Protein AF-A0AAN8HUM9-F1 (afdb_monomer_lite)

Foldseek 3Di:
DPPVVVVVVVVVVVVVVVVVVVVVVVVVVVVVVVVVVVVVVVVVVVVVVVVVVVVVVVVVVVVVVVVVVVVVVVVVVVVVVVVVVVVVVVVVVVVVVVVVVVVVVVVVVVVVVVVVVVVVVVVVVVVVVVVVVVVVVVVVVVVVVVVVVVVVVVVVVVVVVVVVVVVVPPDQDWDWDFALDPDDDDDDDDDPDDDQRQRLGTPDTRSVQADNVVRDGHDPDQDWDADADDDPPDRDGDGDTDHDD

Secondary structure (DSSP, 8-state):
--SHHHHHHHHHHHHHHHHHHHHHHHHHHHHHHHHHHHHHHHHHHHHHHHHHHHHHHHHHHHHHHHHHHHHHHHHHHHHHHHHHHHHHHHHHHHHHHHHHHHHHHHHHHHHHHHHHHHHHHHHHHHHHHHHHHHHHHHHHHHHHHHHHHHHHHHHHHHHHHHHHHHHHS-----EEEEESSSSS-------SS-------EEEEEETT-EETTTTEE--SSSS--------TT------------

Radius of gyration: 92.25 Å; chains: 1; bounding box: 171×35×245 Å

pLDDT: mean 81.81, std 14.12, range [30.69, 95.5]

Organism: Champsocephalus gunnari (NCBI:txid52237)

InterPro domains:
  IPR008983 Tumour necrosis factor-like domain superfamily [G3DSA:2.60.120.40] (162-223)
  IPR008983 Tumour necrosis factor-like domain superfamily [SSF49842] (173-221)
  IPR050822 Cerebellin Synaptic Organizer [PTHR22923] (31-221)

Structure (mmCIF, N/CA/C/O backbone):
data_AF-A0AAN8HUM9-F1
#
_entry.id   AF-A0AAN8HUM9-F1
#
loop_
_atom_site.group_PDB
_atom_site.id
_atom_site.type_symbol
_atom_site.label_atom_id
_atom_site.label_alt_id
_atom_site.label_comp_id
_atom_site.label_asym_id
_atom_site.label_entity_id
_atom_site.label_seq_id
_atom_site.pdbx_PDB_ins_code
_atom_site.Cartn_x
_atom_site.Cartn_y
_atom_site.Cartn_z
_atom_site.occupancy
_atom_site.B_iso_or_equiv
_atom_site.auth_seq_id
_atom_site.auth_comp_id
_atom_site.auth_asym_id
_atom_site.auth_atom_id
_atom_site.pdbx_PDB_model_num
ATOM 1 N N . MET A 1 1 ? -86.809 -17.477 146.520 1.00 50.78 1 MET A N 1
ATOM 2 C CA . MET A 1 1 ? -86.997 -17.059 145.109 1.00 50.78 1 MET A CA 1
ATOM 3 C C . MET A 1 1 ? -85.877 -16.160 144.559 1.00 50.78 1 MET A C 1
ATOM 5 O O . MET A 1 1 ? -85.898 -15.860 143.378 1.00 50.78 1 MET A O 1
ATOM 9 N N . SER A 1 2 ? -84.869 -15.762 145.345 1.00 56.19 2 SER A N 1
ATOM 10 C CA . SER A 1 2 ? -83.811 -14.825 144.917 1.00 56.19 2 SER A CA 1
ATOM 11 C C . SER A 1 2 ? -82.581 -15.466 144.246 1.00 56.19 2 SER A C 1
ATOM 13 O O . SER A 1 2 ? -81.885 -14.779 143.508 1.00 56.19 2 SER A O 1
ATOM 15 N N . VAL A 1 3 ? -82.321 -16.763 144.462 1.00 58.69 3 VAL A N 1
ATOM 16 C CA . VAL A 1 3 ? -81.119 -17.463 143.947 1.00 58.69 3 VAL A CA 1
ATOM 17 C C . VAL A 1 3 ? -81.268 -17.884 142.474 1.00 58.69 3 VAL A C 1
ATOM 19 O O . VAL A 1 3 ? -80.369 -17.644 141.677 1.00 58.69 3 VAL A O 1
ATOM 22 N N . SER A 1 4 ? -82.445 -18.379 142.077 1.00 62.44 4 SER A N 1
ATOM 23 C CA . SER A 1 4 ? -82.736 -18.823 140.699 1.00 62.44 4 SER A CA 1
ATOM 24 C C . SER A 1 4 ? -82.638 -17.698 139.651 1.00 62.44 4 SER A C 1
ATOM 26 O O . SER A 1 4 ? -82.211 -17.927 138.522 1.00 62.44 4 SER A O 1
ATOM 28 N N . LEU A 1 5 ? -82.948 -16.452 140.029 1.00 64.19 5 LEU A N 1
ATOM 29 C CA . LEU A 1 5 ? -82.848 -15.296 139.128 1.00 64.19 5 LEU A CA 1
ATOM 30 C C . LEU A 1 5 ? -81.387 -14.890 138.849 1.00 64.19 5 LEU A C 1
ATOM 32 O O . LEU A 1 5 ? -81.085 -14.313 137.803 1.00 64.19 5 LEU A O 1
ATOM 36 N N . ALA A 1 6 ? -80.473 -15.160 139.786 1.00 68.88 6 ALA A N 1
ATOM 37 C CA . ALA A 1 6 ? -79.053 -14.859 139.627 1.00 68.88 6 ALA A CA 1
ATOM 38 C C . ALA A 1 6 ? -78.373 -15.848 138.667 1.00 68.88 6 ALA A C 1
ATOM 40 O O . ALA A 1 6 ? -77.599 -15.417 137.815 1.00 68.88 6 ALA A O 1
ATOM 41 N N . GLU A 1 7 ? -78.717 -17.136 138.743 1.00 71.50 7 GLU A N 1
ATOM 42 C CA . GLU A 1 7 ? -78.236 -18.178 137.822 1.00 71.50 7 GLU A CA 1
ATOM 43 C C . GLU A 1 7 ? -78.706 -17.917 136.386 1.00 71.50 7 GLU A C 1
ATOM 45 O O . GLU A 1 7 ? -77.892 -17.882 135.464 1.00 71.50 7 GLU A O 1
ATOM 50 N N . GLN A 1 8 ? -79.983 -17.567 136.207 1.00 78.69 8 GLN A N 1
ATOM 51 C CA . GLN A 1 8 ? -80.542 -17.238 134.894 1.00 78.69 8 GLN A CA 1
ATOM 52 C C . GLN A 1 8 ? -79.869 -16.006 134.250 1.00 78.69 8 GLN A C 1
ATOM 54 O O . GLN A 1 8 ? -79.708 -15.940 133.030 1.00 78.69 8 GLN A O 1
ATOM 59 N N . ARG A 1 9 ? -79.429 -15.029 135.062 1.00 76.69 9 ARG A N 1
ATOM 60 C CA . ARG A 1 9 ? -78.644 -13.856 134.618 1.00 76.69 9 ARG A CA 1
ATOM 61 C C . ARG A 1 9 ? -77.210 -14.205 134.219 1.00 76.69 9 ARG A C 1
ATOM 63 O O . ARG A 1 9 ? -76.631 -13.514 133.382 1.00 76.69 9 ARG A O 1
ATOM 70 N N . VAL A 1 10 ? -76.612 -15.217 134.843 1.00 80.50 10 VAL A N 1
ATOM 71 C CA . VAL A 1 10 ? -75.275 -15.707 134.477 1.00 80.50 10 VAL A CA 1
ATOM 72 C C . VAL A 1 10 ? -75.350 -16.478 133.163 1.00 80.50 10 VAL A C 1
ATOM 74 O O . VAL A 1 10 ? -74.531 -16.235 132.281 1.00 80.50 10 VAL A O 1
ATOM 77 N N . GLU A 1 11 ? -76.370 -17.317 132.997 1.00 81.44 11 GLU A N 1
ATOM 78 C CA . GLU A 1 11 ? -76.608 -18.092 131.778 1.00 81.44 11 GLU A CA 1
ATOM 79 C C . GLU A 1 11 ? -76.938 -17.193 130.578 1.00 81.44 11 GLU A C 1
ATOM 81 O O . GLU A 1 11 ? -76.337 -17.336 129.518 1.00 81.44 11 GLU A O 1
ATOM 86 N N . THR A 1 12 ? -77.775 -16.164 130.758 1.00 81.25 12 THR A N 1
ATOM 87 C CA . THR A 1 12 ? -78.007 -15.157 129.702 1.00 81.25 12 THR A CA 1
ATOM 88 C C . THR A 1 12 ? -76.744 -14.381 129.344 1.00 81.25 12 THR A C 1
ATOM 90 O O . THR A 1 12 ? -76.515 -14.144 128.166 1.00 81.25 12 THR A O 1
ATOM 93 N N . ARG A 1 13 ? -75.877 -14.024 130.305 1.00 81.38 13 ARG A N 1
ATOM 94 C CA . ARG A 1 13 ? -74.571 -13.414 129.984 1.00 81.38 13 ARG A CA 1
ATOM 95 C C . ARG A 1 13 ? -73.622 -14.383 129.278 1.00 81.38 13 ARG A C 1
ATOM 97 O O . ARG A 1 13 ? -72.826 -13.931 128.463 1.00 81.38 13 ARG A O 1
ATOM 104 N N . HIS A 1 14 ? -73.666 -15.675 129.600 1.00 83.50 14 HIS A N 1
ATOM 105 C CA . HIS A 1 14 ? -72.864 -16.692 128.919 1.00 83.50 14 HIS A CA 1
ATOM 106 C C . HIS A 1 14 ? -73.311 -16.844 127.466 1.00 83.50 14 HIS A C 1
ATOM 108 O O . HIS A 1 14 ? -72.495 -16.676 126.567 1.00 83.50 14 HIS A O 1
ATOM 114 N N . LEU A 1 15 ? -74.616 -17.019 127.248 1.00 84.81 15 LEU A N 1
ATOM 115 C CA . LEU A 1 15 ? -75.229 -17.061 125.922 1.00 84.81 15 LEU A CA 1
ATOM 116 C C . LEU A 1 15 ? -74.973 -15.771 125.134 1.00 84.81 15 LEU A C 1
ATOM 118 O O . LEU A 1 15 ? -74.694 -15.834 123.943 1.00 84.81 15 LEU A O 1
ATOM 122 N N . GLN A 1 16 ? -75.000 -14.603 125.788 1.00 86.75 16 GLN A N 1
ATOM 123 C CA . GLN A 1 16 ? -74.651 -13.321 125.169 1.00 86.75 16 GLN A CA 1
ATOM 124 C C . GLN A 1 16 ? -73.195 -13.314 124.686 1.00 86.75 16 GLN A C 1
ATOM 126 O O . GLN A 1 16 ? -72.940 -12.962 123.538 1.00 86.75 16 GLN A O 1
ATOM 131 N N . ARG A 1 17 ? -72.248 -13.753 125.529 1.00 84.31 17 ARG A N 1
ATOM 132 C CA . ARG A 1 17 ? -70.830 -13.860 125.152 1.00 84.31 17 ARG A CA 1
ATOM 133 C C . ARG A 1 17 ? -70.598 -14.892 124.055 1.00 84.31 17 ARG A C 1
ATOM 135 O O . ARG A 1 17 ? -69.759 -14.661 123.194 1.00 84.31 17 ARG A O 1
ATOM 142 N N . GLU A 1 18 ? -71.312 -16.014 124.070 1.00 84.50 18 GLU A N 1
ATOM 143 C CA . GLU A 1 18 ? -71.233 -17.024 123.010 1.00 84.50 18 GLU A CA 1
ATOM 144 C C . GLU A 1 18 ? -71.776 -16.486 121.684 1.00 84.50 18 GLU A C 1
ATOM 146 O O . GLU A 1 18 ? -71.142 -16.682 120.649 1.00 84.50 18 GLU A O 1
ATOM 151 N N . ASN A 1 19 ? -72.880 -15.733 121.707 1.00 87.31 19 ASN A N 1
ATOM 152 C CA . ASN A 1 19 ? -73.405 -15.045 120.525 1.00 87.31 19 ASN A CA 1
ATOM 153 C C . ASN A 1 19 ? -72.437 -13.970 120.009 1.00 87.31 19 ASN A C 1
ATOM 155 O O . ASN A 1 19 ? -72.217 -13.857 118.806 1.00 87.31 19 ASN A O 1
ATOM 159 N N . GLU A 1 20 ? -71.825 -13.195 120.908 1.00 87.62 20 GLU A N 1
ATOM 160 C CA . GLU A 1 20 ? -70.805 -12.200 120.561 1.00 87.62 20 GLU A CA 1
ATOM 161 C C . GLU A 1 20 ? -69.549 -12.859 119.969 1.00 87.62 20 GLU A C 1
ATOM 163 O O . GLU A 1 20 ? -69.015 -12.378 118.969 1.00 87.62 20 GLU A O 1
ATOM 168 N N . ALA A 1 21 ? -69.109 -13.993 120.522 1.00 86.75 21 ALA A N 1
ATOM 169 C CA . ALA A 1 21 ? -67.982 -14.767 120.007 1.00 86.75 21 ALA A CA 1
ATOM 170 C C . ALA A 1 21 ? -68.283 -15.388 118.631 1.00 86.75 21 ALA A C 1
ATOM 172 O O . ALA A 1 21 ? -67.428 -15.362 117.744 1.00 86.75 21 ALA A O 1
ATOM 173 N N . GLN A 1 22 ? -69.498 -15.903 118.413 1.00 87.06 22 GLN A N 1
ATOM 174 C CA . GLN A 1 22 ? -69.936 -16.393 117.102 1.00 87.06 22 GLN A CA 1
ATOM 175 C C . GLN A 1 22 ? -70.030 -15.259 116.073 1.00 87.06 22 GLN A C 1
ATOM 177 O O . GLN A 1 22 ? -69.565 -15.425 114.946 1.00 87.06 22 GLN A O 1
ATOM 182 N N . ALA A 1 23 ? -70.548 -14.089 116.460 1.00 85.69 23 ALA A N 1
ATOM 183 C CA . ALA A 1 23 ? -70.588 -12.907 115.601 1.00 85.69 23 ALA A CA 1
ATOM 184 C C . ALA A 1 23 ? -69.180 -12.397 115.243 1.00 85.69 23 ALA A C 1
ATOM 186 O O . ALA A 1 23 ? -68.943 -11.993 114.105 1.00 85.69 23 ALA A O 1
ATOM 187 N N . ALA A 1 24 ? -68.228 -12.450 116.180 1.00 87.75 24 ALA A N 1
ATOM 188 C CA . ALA A 1 24 ? -66.829 -12.119 115.914 1.00 87.75 24 ALA A CA 1
ATOM 189 C C . ALA A 1 24 ? -66.187 -13.103 114.922 1.00 87.75 24 ALA A C 1
ATOM 191 O O . ALA A 1 24 ? -65.546 -12.675 113.964 1.00 87.75 24 ALA A O 1
ATOM 192 N N . LYS A 1 25 ? -66.430 -14.408 115.090 1.00 91.19 25 LYS A N 1
ATOM 193 C CA . LYS A 1 25 ? -65.922 -15.454 114.190 1.00 91.19 25 LYS A CA 1
ATOM 194 C C . LYS A 1 25 ? -66.529 -15.367 112.786 1.00 91.19 25 LYS A C 1
ATOM 196 O O . LYS A 1 25 ? -65.845 -15.618 111.799 1.00 91.19 25 LYS A O 1
ATOM 201 N N . LEU A 1 26 ? -67.803 -14.981 112.689 1.00 89.62 26 LEU A N 1
ATOM 202 C CA . LEU A 1 26 ? -68.469 -14.723 111.412 1.00 89.62 26 LEU A CA 1
ATOM 203 C C . LEU A 1 26 ? -67.851 -13.516 110.694 1.00 89.62 26 LEU A C 1
ATOM 205 O O . LEU A 1 26 ? -67.563 -13.610 109.505 1.00 89.62 26 LEU A O 1
ATOM 209 N N . ARG A 1 27 ? -67.575 -12.420 111.418 1.00 87.50 27 ARG A N 1
ATOM 210 C CA . ARG A 1 27 ? -66.873 -11.248 110.864 1.00 87.50 27 ARG A CA 1
ATOM 211 C C . ARG A 1 27 ? -65.464 -11.586 110.386 1.00 87.50 27 ARG A C 1
ATOM 213 O O . ARG A 1 27 ? -65.051 -11.102 109.341 1.00 87.50 27 ARG A O 1
ATOM 220 N N . GLU A 1 28 ? -64.735 -12.418 111.124 1.00 90.19 28 GLU A N 1
ATOM 221 C CA . GLU A 1 28 ? -63.397 -12.876 110.731 1.00 90.19 28 GLU A CA 1
ATOM 222 C C . GLU A 1 28 ? -63.443 -13.727 109.452 1.00 90.19 28 GLU 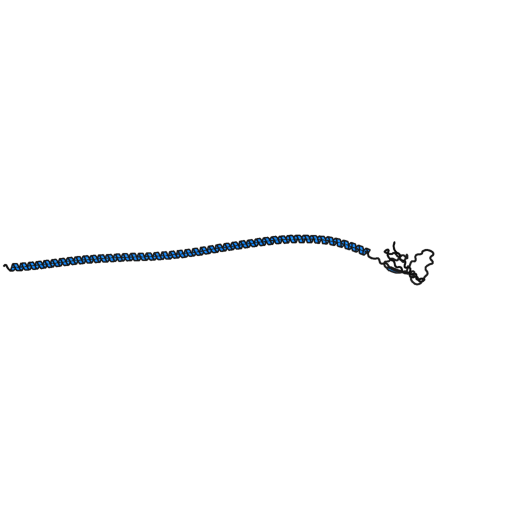A C 1
ATOM 224 O O . GLU A 1 28 ? -62.644 -13.523 108.539 1.00 90.19 28 GLU A O 1
ATOM 229 N N . LEU A 1 29 ? -64.430 -14.622 109.338 1.00 91.44 29 LEU A N 1
ATOM 230 C CA . LEU A 1 29 ? -64.656 -15.420 108.133 1.00 91.44 29 LEU A CA 1
ATOM 231 C C . LEU A 1 29 ? -65.038 -14.547 106.925 1.00 91.44 29 LEU A C 1
ATOM 233 O O . LEU A 1 29 ? -64.563 -14.786 105.816 1.00 91.44 29 LEU A O 1
ATOM 237 N N . GLU A 1 30 ? -65.888 -13.535 107.125 1.00 89.31 30 GLU A N 1
ATOM 238 C CA . GLU A 1 30 ? -66.224 -12.557 106.084 1.00 89.31 30 GLU A CA 1
ATOM 239 C C . GLU A 1 30 ? -64.983 -11.786 105.622 1.00 89.31 30 GLU A C 1
ATOM 241 O O . GLU A 1 30 ? -64.787 -11.615 104.420 1.00 89.31 30 GLU A O 1
ATOM 246 N N . LEU A 1 31 ? -64.102 -11.402 106.547 1.00 91.75 31 LEU A N 1
ATOM 247 C CA . LEU A 1 31 ? -62.858 -10.703 106.233 1.00 91.75 31 LEU A CA 1
ATOM 248 C C . LEU A 1 31 ? -61.904 -11.600 105.426 1.00 91.75 31 LEU A C 1
ATOM 250 O O . LEU A 1 31 ? -61.452 -11.200 104.354 1.00 91.75 31 LEU A O 1
ATOM 254 N N . GLN A 1 32 ? -61.717 -12.858 105.834 1.00 90.69 32 GLN A N 1
ATOM 255 C CA . GLN A 1 32 ? -60.946 -13.847 105.066 1.00 90.69 32 GLN A CA 1
ATOM 256 C C . GLN A 1 32 ? -61.537 -14.113 103.676 1.00 90.69 32 GLN A C 1
ATOM 258 O O . GLN A 1 32 ? -60.802 -14.308 102.708 1.00 90.69 32 GLN A O 1
ATOM 263 N N . LYS A 1 33 ? -62.868 -14.103 103.544 1.00 92.50 33 LYS A N 1
ATOM 264 C CA . LYS A 1 33 ? -63.534 -14.240 102.246 1.00 92.50 33 LYS A CA 1
ATOM 265 C C . LYS A 1 33 ? -63.220 -13.049 101.338 1.00 92.50 33 LYS A C 1
ATOM 267 O O . LYS A 1 33 ? -62.883 -13.258 100.177 1.00 92.50 33 LYS A O 1
ATOM 272 N N . THR A 1 34 ? -63.237 -11.825 101.872 1.00 90.75 34 THR A N 1
ATOM 273 C CA . THR A 1 34 ? -62.839 -10.631 101.106 1.00 90.75 34 THR A CA 1
ATOM 274 C C . THR A 1 34 ? -61.350 -10.623 100.742 1.00 90.75 34 THR A C 1
ATOM 276 O O . THR A 1 34 ? -60.990 -10.237 99.629 1.00 90.75 34 THR A O 1
ATOM 279 N N . GLU A 1 35 ? -60.470 -11.109 101.619 1.00 92.94 35 GLU A N 1
ATOM 280 C CA . GLU A 1 35 ? -59.040 -11.265 101.319 1.00 92.94 35 GLU A CA 1
ATOM 281 C C . GLU A 1 35 ? -58.803 -12.317 100.226 1.00 92.94 35 GLU A C 1
ATOM 283 O O . GLU A 1 35 ? -58.027 -12.102 99.296 1.00 92.94 35 GLU A O 1
ATOM 288 N N . MET A 1 36 ? -59.527 -13.434 100.272 1.00 90.94 36 MET A N 1
ATOM 289 C CA . MET A 1 36 ? -59.475 -14.462 99.234 1.00 90.94 36 MET A CA 1
ATOM 290 C C . MET A 1 36 ? -59.996 -13.941 97.888 1.00 90.94 36 MET A C 1
ATOM 292 O O . MET A 1 36 ? -59.378 -14.207 96.856 1.00 90.94 36 MET A O 1
ATOM 296 N N . ASP A 1 37 ? -61.088 -13.172 97.878 1.00 91.44 37 ASP A N 1
ATOM 297 C CA . ASP A 1 37 ? -61.629 -12.564 96.658 1.00 91.44 37 ASP A CA 1
ATOM 298 C C . ASP A 1 37 ? -60.667 -11.516 96.070 1.00 91.44 37 ASP A C 1
ATOM 300 O O . ASP A 1 37 ? -60.456 -11.485 94.853 1.00 91.44 37 ASP A O 1
ATOM 304 N N . THR A 1 38 ? -60.011 -10.708 96.912 1.00 92.38 38 THR A N 1
ATOM 305 C CA . THR A 1 38 ? -58.997 -9.739 96.455 1.00 92.38 38 THR A CA 1
ATOM 306 C C . THR A 1 38 ? -57.737 -10.425 95.917 1.00 92.38 38 THR A C 1
ATOM 308 O O . THR A 1 38 ? -57.242 -10.028 94.858 1.00 92.38 38 THR A O 1
ATOM 311 N N . LEU A 1 39 ? -57.265 -11.506 96.550 1.00 93.38 39 LEU A N 1
ATOM 312 C CA . LEU A 1 39 ? -56.170 -12.345 96.038 1.00 93.38 39 LEU A CA 1
ATOM 313 C C . LEU A 1 39 ? -56.516 -12.986 94.686 1.00 93.38 39 LEU A C 1
ATOM 315 O O . LEU A 1 39 ? -55.690 -13.009 93.771 1.00 93.38 39 LEU A O 1
ATOM 319 N N . LYS A 1 40 ? -57.751 -13.467 94.523 1.00 93.31 40 LYS A N 1
ATOM 320 C CA . LYS A 1 40 ? -58.225 -14.083 93.276 1.00 93.31 40 LYS A CA 1
ATOM 321 C C . LYS A 1 40 ? -58.291 -13.067 92.133 1.00 93.31 40 LYS A C 1
ATOM 323 O O . LYS A 1 40 ? -57.861 -13.367 91.018 1.00 93.31 40 LYS A O 1
ATOM 328 N N . LEU A 1 41 ? -58.753 -11.850 92.426 1.00 93.19 41 LEU A N 1
ATOM 329 C CA . LEU A 1 41 ? -58.726 -10.713 91.502 1.00 93.19 41 LEU A CA 1
ATOM 330 C C . LEU A 1 41 ? -57.295 -10.319 91.113 1.00 93.19 41 LEU A C 1
ATOM 332 O O . LEU A 1 41 ? -57.026 -10.096 89.933 1.00 93.19 41 LEU A O 1
ATOM 336 N N . GLN A 1 42 ? -56.353 -10.292 92.062 1.00 92.38 42 GLN A N 1
ATOM 337 C CA . GLN A 1 42 ? -54.936 -10.061 91.758 1.00 92.38 42 GLN A CA 1
ATOM 338 C C . GLN A 1 42 ? -54.352 -11.151 90.854 1.00 92.38 42 GLN A C 1
ATOM 340 O O . GLN A 1 42 ? -53.640 -10.834 89.900 1.00 92.38 42 GLN A O 1
ATOM 345 N N . GLN A 1 43 ? -54.679 -12.422 91.096 1.00 92.56 43 GLN A N 1
ATOM 346 C CA . GLN A 1 43 ? -54.195 -13.531 90.274 1.00 92.56 43 GLN A CA 1
ATOM 347 C C . GLN A 1 43 ? -54.760 -13.482 88.844 1.00 92.56 43 GLN A C 1
ATOM 349 O O . GLN A 1 43 ? -54.031 -13.724 87.877 1.00 92.56 43 GLN A O 1
ATOM 354 N N . GLN A 1 44 ? -56.030 -13.098 88.684 1.00 91.50 44 GLN A N 1
ATOM 355 C CA . GLN A 1 44 ? -56.622 -12.823 87.370 1.00 91.50 44 GLN A CA 1
ATOM 356 C C . GLN A 1 44 ? -55.956 -11.625 86.675 1.00 91.50 44 GLN A C 1
ATOM 358 O O . GLN A 1 44 ? -55.624 -11.698 85.493 1.00 91.50 44 GLN A O 1
ATOM 363 N N . ALA A 1 45 ? -55.673 -10.542 87.403 1.00 90.81 45 ALA A N 1
ATOM 364 C CA . ALA A 1 45 ? -54.970 -9.389 86.842 1.00 90.81 45 ALA A CA 1
ATOM 365 C C . ALA A 1 45 ? -53.536 -9.737 86.395 1.00 90.81 45 ALA A C 1
ATOM 367 O O . ALA A 1 45 ? -53.056 -9.248 85.370 1.00 90.81 45 ALA A O 1
ATOM 368 N N . GLN A 1 46 ? -52.845 -10.602 87.141 1.00 92.25 46 GLN A N 1
ATOM 369 C CA . GLN A 1 46 ? -51.481 -11.026 86.832 1.00 92.25 46 GLN A CA 1
ATOM 370 C C . GLN A 1 46 ? -51.427 -12.000 85.646 1.00 92.25 46 GLN A C 1
ATOM 372 O O . GLN A 1 46 ? -50.535 -11.884 84.806 1.00 92.25 46 GLN A O 1
ATOM 377 N N . THR A 1 47 ? -52.403 -12.904 85.527 1.00 89.62 47 THR A N 1
ATOM 378 C CA . THR A 1 47 ? -52.539 -13.794 84.359 1.00 89.62 47 THR A CA 1
ATOM 379 C C . THR A 1 47 ? -52.869 -13.016 83.085 1.00 89.62 47 THR A C 1
ATOM 381 O O . THR A 1 47 ? -52.211 -13.239 82.070 1.00 89.62 47 THR A O 1
ATOM 384 N N . ALA A 1 48 ? -53.766 -12.026 83.149 1.00 91.69 48 ALA A N 1
ATOM 385 C CA . ALA A 1 48 ? -54.054 -11.141 82.017 1.00 91.69 48 ALA A CA 1
ATOM 386 C C . ALA A 1 48 ? -52.820 -10.328 81.571 1.00 91.69 48 ALA A C 1
ATOM 388 O O . ALA A 1 48 ? -52.542 -10.212 80.377 1.00 91.69 48 ALA A O 1
ATOM 389 N N . LYS A 1 49 ? -52.023 -9.809 82.520 1.00 93.69 49 LYS A N 1
ATOM 390 C CA . LYS A 1 49 ? -50.743 -9.144 82.204 1.00 93.69 49 LYS A CA 1
ATOM 391 C C . LYS A 1 49 ? -49.749 -10.079 81.513 1.00 93.69 49 LYS A C 1
ATOM 393 O O . LYS A 1 49 ? -49.064 -9.651 80.585 1.00 93.69 49 LYS A O 1
ATOM 398 N N . LEU A 1 50 ? -49.664 -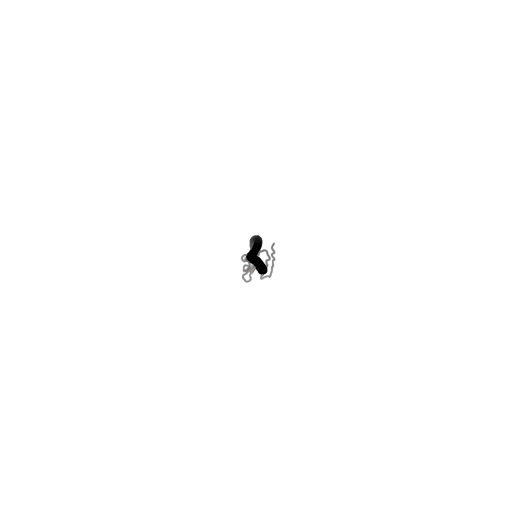11.333 81.958 1.00 93.06 50 LEU A N 1
ATOM 399 C CA . LEU A 1 50 ? -48.770 -12.329 81.369 1.00 93.06 50 LEU A CA 1
ATOM 400 C C . LEU A 1 50 ? -49.188 -12.686 79.932 1.00 93.06 50 LEU A C 1
ATOM 402 O O . LEU A 1 50 ? -48.327 -12.825 79.065 1.00 93.06 50 LEU A O 1
ATOM 406 N N . GLU A 1 51 ? -50.491 -12.817 79.667 1.00 90.44 51 GLU A N 1
ATOM 407 C CA . GLU A 1 51 ? -51.009 -13.036 78.309 1.00 90.44 51 GLU A CA 1
ATOM 408 C C . GLU A 1 51 ? -50.694 -11.864 77.382 1.00 90.44 51 GLU A C 1
ATOM 410 O O . GLU A 1 51 ? -50.166 -12.083 76.291 1.00 90.44 51 GLU A O 1
ATOM 415 N N . LEU A 1 52 ? -50.918 -10.624 77.830 1.00 92.69 52 LEU A N 1
ATOM 416 C CA . LEU A 1 52 ? -50.563 -9.441 77.044 1.00 92.69 52 LEU A CA 1
ATOM 417 C C . LEU A 1 52 ? -49.065 -9.420 76.707 1.00 92.69 52 LEU A C 1
ATOM 419 O O . LEU A 1 52 ? -48.710 -9.261 75.540 1.00 92.69 52 LEU A O 1
ATOM 423 N N . GLN A 1 53 ? -48.185 -9.699 77.677 1.00 91.06 53 GLN A N 1
ATOM 424 C CA . GLN A 1 53 ? -46.743 -9.808 77.423 1.00 91.06 53 GLN A CA 1
ATOM 425 C C . GLN A 1 53 ? -46.382 -10.905 76.414 1.00 91.06 53 GLN A C 1
ATOM 427 O O . GLN A 1 53 ? -45.506 -10.689 75.578 1.00 91.06 53 GLN A O 1
ATOM 432 N N . LYS A 1 54 ? -47.044 -12.070 76.458 1.00 90.81 54 LYS A N 1
ATOM 433 C CA . LYS A 1 54 ? -46.820 -13.135 75.468 1.00 90.81 54 LYS A CA 1
ATOM 434 C C . LYS A 1 54 ? -47.207 -12.682 74.063 1.00 90.81 54 LYS A C 1
ATOM 436 O O . LYS A 1 54 ? -46.429 -12.896 73.138 1.00 90.81 54 LYS A O 1
ATOM 441 N N . THR A 1 55 ? -48.352 -12.014 73.912 1.00 87.94 55 THR A N 1
ATOM 442 C CA . THR A 1 55 ? -48.781 -11.499 72.602 1.00 87.94 55 THR A CA 1
ATOM 443 C C . THR A 1 55 ? -47.862 -10.396 72.069 1.00 87.94 55 THR A C 1
ATOM 445 O O . THR A 1 55 ? -47.593 -10.346 70.870 1.00 87.94 55 THR A O 1
ATOM 448 N N . GLU A 1 56 ? -47.327 -9.539 72.943 1.00 91.38 56 GLU A N 1
ATOM 449 C CA . GLU A 1 56 ? -46.348 -8.503 72.587 1.00 91.38 56 GLU A CA 1
ATOM 450 C C . GLU A 1 56 ? -45.025 -9.127 72.115 1.00 91.38 56 GLU A C 1
ATOM 452 O O . GLU A 1 56 ? -44.489 -8.751 71.071 1.00 91.38 56 GLU A O 1
ATOM 457 N N . LEU A 1 57 ? -44.528 -10.133 72.845 1.00 91.44 57 LEU A N 1
ATOM 458 C CA . LEU A 1 57 ? -43.315 -10.872 72.494 1.00 91.44 57 LEU A CA 1
ATOM 459 C C . LEU A 1 57 ? -43.468 -11.585 71.143 1.00 91.44 57 LEU A C 1
ATOM 461 O O . LEU A 1 57 ? -42.543 -11.597 70.332 1.00 91.44 57 LEU A O 1
ATOM 465 N N . GLU A 1 58 ? -44.638 -12.168 70.887 1.00 88.31 58 GLU A N 1
ATOM 466 C CA . GLU A 1 58 ? -44.938 -12.848 69.629 1.00 88.31 58 GLU A CA 1
ATOM 467 C C . GLU A 1 58 ? -44.977 -11.862 68.453 1.00 88.31 58 GLU A C 1
ATOM 469 O O . GLU A 1 58 ? -44.348 -12.114 67.423 1.00 88.31 58 GLU A O 1
ATOM 474 N N . LYS A 1 59 ? -45.586 -10.679 68.633 1.00 91.62 59 LYS A N 1
ATOM 475 C CA . LYS A 1 59 ? -45.527 -9.590 67.643 1.00 91.62 59 LYS A CA 1
ATOM 476 C C . LYS A 1 59 ? -44.088 -9.157 67.357 1.00 91.62 59 LYS A C 1
ATOM 478 O O . LYS A 1 59 ? -43.693 -9.145 66.191 1.00 91.62 59 LYS A O 1
ATOM 483 N N . GLN A 1 60 ? -43.280 -8.902 68.388 1.00 89.00 60 GLN A N 1
ATOM 484 C CA . GLN A 1 60 ? -41.866 -8.540 68.219 1.00 89.00 60 GLN A CA 1
ATOM 485 C C . GLN A 1 60 ? -41.075 -9.620 67.471 1.00 89.00 60 GLN A C 1
ATOM 487 O O . GLN A 1 60 ? -40.248 -9.304 66.616 1.00 89.00 60 GLN A O 1
ATOM 492 N N . LYS A 1 61 ? -41.352 -10.901 67.741 1.00 89.44 61 LYS A N 1
ATOM 493 C CA . LYS A 1 61 ? -40.699 -12.022 67.059 1.00 89.44 61 LYS A CA 1
ATOM 494 C C . LYS A 1 61 ? -41.040 -12.048 65.566 1.00 89.44 61 LYS A C 1
ATOM 496 O O . LYS A 1 61 ? -40.137 -12.197 64.746 1.00 89.44 61 LYS A O 1
ATOM 501 N N . THR A 1 62 ? -42.308 -11.828 65.210 1.00 86.62 62 THR A N 1
ATOM 502 C CA . THR A 1 62 ? -42.727 -11.750 63.799 1.00 86.62 62 THR A CA 1
ATOM 503 C C . THR A 1 62 ? -42.157 -10.530 63.073 1.00 86.62 62 THR A C 1
ATOM 505 O O . THR A 1 62 ? -41.831 -10.611 61.890 1.00 86.62 62 THR A O 1
ATOM 508 N N . GLU A 1 63 ? -41.997 -9.402 63.764 1.00 90.44 63 GLU A N 1
ATOM 509 C CA . GLU A 1 63 ? -41.426 -8.187 63.182 1.00 90.44 63 GLU A CA 1
ATOM 510 C C . GLU A 1 63 ? -39.915 -8.314 62.958 1.00 90.44 63 GLU A C 1
ATOM 512 O O . GLU A 1 63 ? -39.421 -7.966 61.885 1.00 90.44 63 GLU A O 1
ATOM 517 N N . LEU A 1 64 ? -39.198 -8.923 63.907 1.00 89.19 64 LEU A N 1
ATOM 518 C CA . LEU A 1 64 ? -37.785 -9.271 63.750 1.00 89.19 64 LEU A CA 1
ATOM 519 C C . LEU A 1 64 ? -37.566 -10.213 62.555 1.00 89.19 64 LEU A C 1
ATOM 521 O O . LEU A 1 64 ? -36.601 -10.067 61.805 1.00 89.19 64 LEU A O 1
ATOM 525 N N . GLU A 1 65 ? -38.462 -11.181 62.363 1.00 87.69 65 GLU A N 1
ATOM 526 C CA . GLU A 1 65 ? -38.389 -12.126 61.249 1.00 87.69 65 GLU A CA 1
ATOM 527 C C . GLU A 1 65 ? -38.644 -11.441 59.899 1.00 87.69 65 GLU A C 1
ATOM 529 O O . GLU A 1 65 ? -37.893 -11.663 58.948 1.00 87.69 65 GLU A O 1
ATOM 534 N N . LYS A 1 66 ? -39.605 -10.510 59.827 1.00 90.25 66 LYS A N 1
ATOM 535 C CA . LYS A 1 66 ? -39.798 -9.658 58.641 1.00 90.25 66 LYS A CA 1
ATOM 536 C C . LYS A 1 66 ? -38.568 -8.804 58.335 1.00 90.25 66 LYS A C 1
ATOM 538 O O . LYS A 1 66 ? -38.152 -8.754 57.181 1.00 90.25 66 LYS A O 1
ATOM 543 N N . GLN A 1 67 ? -37.955 -8.182 59.344 1.00 87.25 67 GLN A N 1
ATOM 544 C CA . GLN A 1 67 ? -36.737 -7.383 59.161 1.00 87.25 67 GLN A CA 1
ATOM 545 C C . GLN A 1 67 ? -35.558 -8.225 58.654 1.00 87.25 67 GLN A C 1
ATOM 547 O O . GLN A 1 67 ? -34.803 -7.764 57.799 1.00 87.25 67 GLN A O 1
ATOM 552 N N . LYS A 1 68 ? -35.413 -9.473 59.124 1.00 87.50 68 LYS A N 1
ATOM 553 C CA . LYS A 1 68 ? -34.397 -10.400 58.600 1.00 87.50 68 LYS A CA 1
ATOM 554 C C . LYS A 1 68 ? -34.614 -10.719 57.123 1.00 87.50 68 LYS A C 1
ATOM 556 O O . LYS A 1 68 ? -33.661 -10.649 56.353 1.00 87.50 68 LYS A O 1
ATOM 561 N N . ILE A 1 69 ? -35.850 -11.023 56.728 1.00 89.94 69 ILE A N 1
ATOM 562 C CA . ILE A 1 69 ? -36.190 -11.324 55.328 1.00 89.94 69 ILE A CA 1
ATOM 563 C C . ILE A 1 69 ? -35.952 -10.098 54.433 1.00 89.94 69 ILE A C 1
ATOM 565 O O . ILE A 1 69 ? -35.409 -10.230 53.336 1.00 89.94 69 ILE A O 1
ATOM 569 N N . GLU A 1 70 ? -36.326 -8.903 54.893 1.00 87.25 70 GLU A N 1
ATOM 570 C CA . GLU A 1 70 ? -36.074 -7.644 54.180 1.00 87.25 70 GLU A CA 1
ATOM 571 C C . GLU A 1 70 ? -34.566 -7.401 53.997 1.00 87.25 70 GLU A C 1
ATOM 573 O O . GLU A 1 70 ? -34.109 -7.093 52.896 1.00 87.25 70 GLU A O 1
ATOM 578 N N . GLY A 1 71 ? -33.774 -7.622 55.052 1.00 84.06 71 GLY A N 1
ATOM 579 C CA . GLY A 1 71 ? -32.316 -7.506 55.004 1.00 84.06 71 GLY A CA 1
ATOM 580 C C . GLY A 1 71 ? -31.661 -8.499 54.039 1.00 84.06 71 GLY A C 1
ATOM 581 O O . GLY A 1 71 ? -30.756 -8.126 53.291 1.00 84.06 71 GLY A O 1
ATOM 582 N N . GLU A 1 72 ? -32.131 -9.750 53.996 1.00 87.00 72 GLU A N 1
ATOM 583 C CA . GLU A 1 72 ? -31.656 -10.734 53.014 1.00 87.00 72 GLU A CA 1
ATOM 584 C C . GLU A 1 72 ? -32.006 -10.332 51.578 1.00 87.00 72 GLU A C 1
ATOM 586 O O . GLU A 1 72 ? -31.142 -10.406 50.699 1.00 87.00 72 GLU A O 1
ATOM 591 N N . LYS A 1 73 ? -33.225 -9.832 51.331 1.00 87.06 73 LYS A N 1
ATOM 592 C CA . LYS A 1 73 ? -33.618 -9.320 50.009 1.00 87.06 73 LYS A CA 1
ATOM 593 C C . LYS A 1 73 ? -32.712 -8.178 49.558 1.00 87.06 73 LYS A C 1
ATOM 595 O O . LYS A 1 73 ? -32.143 -8.264 48.469 1.00 87.06 73 LYS A O 1
ATOM 600 N N . GLN A 1 74 ? -32.495 -7.173 50.406 1.00 85.06 74 GLN A N 1
ATOM 601 C CA . GLN A 1 74 ? -31.604 -6.050 50.094 1.00 85.06 74 GLN A CA 1
ATOM 602 C C . GLN A 1 74 ? -30.171 -6.513 49.807 1.00 85.06 74 GLN A C 1
ATOM 604 O O . GLN A 1 74 ? -29.538 -6.026 48.871 1.00 85.06 74 GLN A O 1
ATOM 609 N N . LYS A 1 75 ? -29.663 -7.500 50.558 1.00 85.25 75 LYS A N 1
ATOM 610 C CA . LYS A 1 75 ? -28.336 -8.079 50.317 1.00 85.25 75 LYS A CA 1
ATOM 611 C C . LYS A 1 75 ? -28.247 -8.745 48.941 1.00 85.25 75 LYS A C 1
ATOM 613 O O . LYS A 1 75 ? -27.287 -8.499 48.215 1.00 85.25 75 LYS A O 1
ATOM 618 N N . THR A 1 76 ? -29.251 -9.538 48.559 1.00 81.31 76 THR A N 1
ATOM 619 C CA . THR A 1 76 ? -29.279 -10.178 47.231 1.00 81.31 76 THR A CA 1
ATOM 620 C C . THR A 1 76 ? -29.421 -9.175 46.086 1.00 81.31 76 THR A C 1
ATOM 622 O O . THR A 1 76 ? -28.854 -9.378 45.014 1.00 81.31 76 THR A O 1
ATOM 625 N N . GLU A 1 77 ? -30.143 -8.075 46.294 1.00 86.88 77 GLU A N 1
ATOM 626 C CA . GLU A 1 77 ? -30.294 -7.019 45.292 1.00 86.88 77 GLU A CA 1
ATOM 627 C C . GLU A 1 77 ? -29.004 -6.212 45.110 1.00 86.88 77 GLU A C 1
ATOM 629 O O . GLU A 1 77 ? -28.579 -5.978 43.977 1.00 86.88 77 GLU A O 1
ATOM 634 N N . LEU A 1 78 ? -28.313 -5.891 46.208 1.00 85.81 78 LEU A N 1
ATOM 635 C CA . LEU A 1 78 ? -26.990 -5.268 46.173 1.00 85.81 78 LEU A CA 1
ATOM 636 C C . LEU A 1 78 ? -25.972 -6.144 45.423 1.00 85.81 78 LEU A C 1
ATOM 638 O O . LEU A 1 78 ? -25.145 -5.643 44.661 1.00 85.81 78 LEU A O 1
ATOM 642 N N . GLU A 1 79 ? -26.031 -7.461 45.621 1.00 85.19 79 GLU A N 1
ATOM 643 C CA . GLU A 1 79 ? -25.151 -8.414 44.943 1.00 85.19 79 GLU A CA 1
ATOM 644 C C . GLU A 1 79 ? -25.445 -8.499 43.438 1.00 85.19 79 GLU A C 1
ATOM 646 O O . GLU A 1 79 ? -24.515 -8.461 42.630 1.00 85.19 79 GLU A O 1
ATOM 651 N N . LYS A 1 80 ? -26.723 -8.478 43.033 1.00 88.00 80 LYS A N 1
ATOM 652 C CA . LYS A 1 80 ? -27.107 -8.359 41.615 1.00 88.00 80 LYS A CA 1
ATOM 653 C C . LYS A 1 80 ? -26.596 -7.064 40.984 1.00 88.00 80 LYS A C 1
ATOM 655 O O . LYS A 1 80 ? -26.036 -7.116 39.893 1.00 88.00 80 LYS A O 1
ATOM 660 N N . GLN A 1 81 ? -26.730 -5.925 41.668 1.00 85.69 81 GLN A N 1
ATOM 661 C CA . GLN A 1 81 ? -26.226 -4.640 41.167 1.00 85.69 81 GLN A CA 1
ATOM 662 C C . GLN A 1 81 ? -24.700 -4.634 41.004 1.00 85.69 81 GLN A C 1
ATOM 664 O O . GLN A 1 81 ? -24.194 -4.094 40.022 1.00 85.69 81 GLN A O 1
ATOM 669 N N . LYS A 1 82 ? -23.956 -5.273 41.920 1.00 85.12 82 LYS A N 1
ATOM 670 C CA . LYS A 1 82 ? -22.500 -5.442 41.773 1.00 85.12 82 LYS A CA 1
ATOM 671 C C . LYS A 1 82 ? -22.138 -6.260 40.534 1.00 85.12 82 LYS A C 1
ATOM 673 O O . LYS A 1 82 ? -21.266 -5.840 39.778 1.00 85.12 82 LYS A O 1
ATOM 678 N N . ILE A 1 83 ? -22.821 -7.382 40.305 1.00 87.31 83 ILE A N 1
ATOM 679 C CA . ILE A 1 83 ? -22.584 -8.239 39.133 1.00 87.31 83 ILE A CA 1
ATOM 680 C C . ILE A 1 83 ? -22.919 -7.493 37.831 1.00 87.31 83 ILE A C 1
ATOM 682 O O . ILE A 1 83 ? -22.170 -7.583 36.859 1.00 87.31 83 ILE A O 1
ATOM 686 N N . GLU A 1 84 ? -24.018 -6.736 37.804 1.00 85.88 84 GLU A N 1
ATOM 687 C CA . GLU A 1 84 ? -24.400 -5.897 36.660 1.00 85.88 84 GLU A CA 1
ATOM 688 C C . GLU A 1 84 ? -23.325 -4.836 36.367 1.00 85.88 84 GLU A C 1
ATOM 690 O O . GLU A 1 84 ? -22.895 -4.676 35.224 1.00 85.88 84 GLU A O 1
ATOM 695 N N . GLY A 1 85 ? -22.820 -4.165 37.408 1.00 82.56 85 GLY A N 1
ATOM 696 C CA . GLY A 1 85 ? -21.742 -3.184 37.287 1.00 82.56 85 GLY A CA 1
ATOM 697 C C . GLY A 1 85 ? -20.434 -3.786 36.761 1.00 82.56 85 GLY A C 1
ATOM 698 O O . GLY A 1 85 ? -19.779 -3.187 35.906 1.00 82.56 85 GLY A O 1
ATOM 699 N N . GLU A 1 86 ? -20.060 -4.989 37.208 1.00 85.69 86 GLU A N 1
ATOM 700 C CA . GLU A 1 86 ? -18.890 -5.702 36.674 1.00 85.69 86 GLU A CA 1
ATOM 701 C C . GLU A 1 86 ? -19.067 -6.107 35.203 1.00 85.69 86 GLU A C 1
ATOM 703 O O . GLU A 1 86 ? -18.133 -5.964 34.403 1.00 85.69 86 GLU A O 1
ATOM 708 N N . LYS A 1 87 ? -20.267 -6.549 34.804 1.00 85.31 87 LYS A N 1
ATOM 709 C CA . LYS A 1 87 ? -20.580 -6.829 33.394 1.00 85.31 87 LYS A CA 1
ATOM 710 C C . LYS A 1 87 ? -20.461 -5.578 32.526 1.00 85.31 87 LYS A C 1
ATOM 712 O O . LYS A 1 87 ? -19.790 -5.616 31.500 1.00 85.31 87 LYS A O 1
ATOM 717 N N . GLN A 1 88 ? -21.020 -4.451 32.961 1.00 84.00 88 GLN A N 1
ATOM 718 C CA . GLN A 1 88 ? -20.904 -3.191 32.220 1.00 84.00 88 GLN A CA 1
ATOM 719 C C . GLN A 1 88 ? -19.448 -2.724 32.102 1.00 84.00 88 GLN A C 1
ATOM 721 O O . GLN A 1 88 ? -19.025 -2.267 31.040 1.00 84.00 88 GLN A O 1
ATOM 726 N N . LYS A 1 89 ? -18.647 -2.881 33.163 1.00 83.56 89 LYS A N 1
ATOM 727 C CA . LYS A 1 89 ? -17.221 -2.529 33.140 1.00 83.56 89 LYS A CA 1
ATOM 728 C C . LYS A 1 89 ? -16.439 -3.376 32.133 1.00 83.56 89 LYS A C 1
ATOM 730 O O . LYS A 1 89 ? -15.653 -2.829 31.363 1.00 83.56 89 LYS A O 1
ATOM 735 N N . THR A 1 90 ? -16.670 -4.688 32.116 1.00 78.31 90 THR A N 1
ATOM 736 C CA . THR A 1 90 ? -16.001 -5.599 31.172 1.00 78.31 90 THR A CA 1
ATOM 737 C C . THR A 1 90 ? -16.435 -5.366 29.724 1.00 78.31 90 THR A C 1
ATOM 739 O O . THR A 1 90 ? -15.616 -5.481 28.811 1.00 78.31 90 THR A O 1
ATOM 742 N N . GLU A 1 91 ? -17.689 -4.984 29.487 1.00 85.19 91 GLU A N 1
ATOM 743 C CA . GLU A 1 91 ? -18.176 -4.624 28.153 1.00 85.19 91 GLU A CA 1
ATOM 744 C C . GLU A 1 91 ? -17.588 -3.298 27.649 1.00 85.19 91 GLU A C 1
ATOM 746 O O . GLU A 1 91 ? -17.126 -3.224 26.508 1.00 85.19 91 GLU A O 1
ATOM 751 N N . LEU A 1 92 ? -17.493 -2.285 28.516 1.00 83.38 92 LEU A N 1
ATOM 752 C CA . LEU A 1 92 ? -16.819 -1.021 28.204 1.00 83.38 92 LEU A CA 1
ATOM 753 C C . LEU A 1 92 ? -15.337 -1.240 27.849 1.00 83.38 92 LEU A C 1
ATOM 755 O O . LEU A 1 92 ? -14.804 -0.606 26.938 1.00 83.38 92 LEU A O 1
ATOM 759 N N . GLU A 1 93 ? -14.664 -2.147 28.557 1.00 84.69 93 GLU A N 1
ATOM 760 C CA . GLU A 1 93 ? -13.263 -2.488 28.307 1.00 84.69 93 GLU A CA 1
ATOM 761 C C . GLU A 1 93 ? -13.079 -3.209 26.962 1.00 84.69 93 GLU A C 1
ATOM 763 O O . GLU A 1 93 ? -12.181 -2.856 26.197 1.00 84.69 93 GLU A O 1
ATOM 768 N N . LYS A 1 94 ? -13.993 -4.120 26.594 1.00 86.25 94 LYS A N 1
ATOM 769 C CA . LYS A 1 94 ? -14.016 -4.727 25.251 1.00 86.25 94 LYS A CA 1
ATOM 770 C C . LYS A 1 94 ? -14.201 -3.689 24.144 1.00 86.25 94 LYS A C 1
ATOM 772 O O . LYS A 1 94 ? -13.472 -3.733 23.158 1.00 86.25 94 LYS A O 1
ATOM 777 N N . GLN A 1 95 ? -15.124 -2.739 24.311 1.00 84.81 95 GLN A N 1
ATOM 778 C CA . GLN A 1 95 ? -15.346 -1.677 23.321 1.00 84.81 95 GLN A CA 1
ATOM 779 C C . GLN A 1 95 ? -14.115 -0.777 23.142 1.00 84.81 95 GLN A C 1
ATOM 781 O O . GLN A 1 95 ? -13.792 -0.400 22.016 1.00 84.81 95 GLN A O 1
ATOM 786 N N . LYS A 1 96 ? -13.390 -0.464 24.227 1.00 83.19 96 LYS A N 1
ATOM 787 C CA . LYS A 1 96 ? -12.123 0.282 24.139 1.00 83.19 96 LYS A CA 1
ATOM 788 C C . LYS A 1 96 ? -11.067 -0.472 23.333 1.00 83.19 96 LYS A C 1
ATOM 790 O O . LYS A 1 96 ? -10.450 0.127 22.456 1.00 83.19 96 LYS A O 1
ATOM 795 N N . ILE A 1 97 ? -10.895 -1.769 23.590 1.00 86.75 97 ILE A N 1
ATOM 796 C CA . ILE A 1 97 ? -9.930 -2.607 22.862 1.00 86.75 97 ILE A CA 1
ATOM 797 C C . ILE A 1 97 ? -10.302 -2.701 21.374 1.00 86.75 97 ILE A C 1
ATOM 799 O O . ILE A 1 97 ? -9.430 -2.581 20.516 1.00 86.75 97 ILE A O 1
ATOM 803 N N . GLU A 1 98 ? -11.587 -2.876 21.051 1.00 84.25 98 GLU A N 1
ATOM 804 C CA . GLU A 1 98 ? -12.079 -2.896 19.666 1.00 84.25 98 GLU A CA 1
ATOM 805 C C . GLU A 1 98 ? -11.764 -1.573 18.943 1.00 84.25 98 GLU A C 1
ATOM 807 O O . GLU A 1 98 ? -11.235 -1.577 17.829 1.00 84.25 98 GLU A O 1
ATOM 812 N N . GLY A 1 99 ? -12.015 -0.435 19.601 1.00 81.88 99 GLY A N 1
ATOM 813 C CA . GLY A 1 99 ? -11.716 0.893 19.062 1.00 81.88 99 GLY A CA 1
ATOM 814 C C . GLY A 1 99 ? -10.221 1.129 18.828 1.00 81.88 99 GLY A C 1
ATOM 815 O O . GLY A 1 99 ? -9.833 1.648 17.779 1.00 81.88 99 GLY A O 1
ATOM 816 N N . GLU A 1 100 ? -9.359 0.709 19.759 1.00 85.88 100 GLU A N 1
ATOM 817 C CA . GLU A 1 100 ? -7.904 0.768 19.567 1.00 85.88 100 GLU A CA 1
ATOM 818 C C . GLU A 1 100 ? -7.446 -0.115 18.403 1.00 85.88 100 GLU A C 1
ATOM 820 O O . GLU A 1 100 ? -6.632 0.316 17.581 1.00 85.88 100 GLU A O 1
ATOM 825 N N . LYS A 1 101 ? -8.011 -1.319 18.273 1.00 82.50 101 LYS A N 1
ATOM 826 C CA . LYS A 1 101 ? -7.687 -2.245 17.185 1.00 82.50 101 LYS A CA 1
ATOM 827 C C . LYS A 1 101 ? -8.044 -1.658 15.816 1.00 82.50 101 LYS A C 1
ATOM 829 O O . LYS A 1 101 ? -7.218 -1.706 14.906 1.00 82.50 101 LYS A O 1
ATOM 834 N N . GLN A 1 102 ? -9.215 -1.030 15.688 1.00 82.19 102 GLN A N 1
ATOM 835 C CA . GLN A 1 102 ? -9.621 -0.328 14.462 1.00 82.19 102 GLN A CA 1
ATOM 836 C C . GLN A 1 102 ? -8.700 0.854 14.131 1.00 82.19 102 GLN A C 1
ATOM 838 O O . GLN A 1 102 ? -8.371 1.078 12.966 1.00 82.19 102 GLN A O 1
ATOM 843 N N . LYS A 1 103 ? -8.236 1.594 15.145 1.00 81.19 103 LYS A N 1
ATOM 844 C CA . LYS A 1 103 ? -7.305 2.713 14.948 1.00 81.19 103 LYS A CA 1
ATOM 845 C C . LYS A 1 103 ? -5.947 2.240 14.416 1.00 81.19 103 LYS A C 1
ATOM 847 O O . LYS A 1 103 ? -5.423 2.838 13.477 1.00 81.19 103 LYS A O 1
ATOM 852 N N . ILE A 1 104 ? -5.418 1.142 14.960 1.00 85.69 104 ILE A N 1
ATOM 853 C CA . ILE A 1 104 ? -4.166 0.519 14.494 1.00 85.69 104 ILE A CA 1
ATOM 854 C C . ILE A 1 104 ? -4.310 -0.005 13.058 1.00 85.69 104 ILE A C 1
ATOM 856 O O . ILE A 1 104 ? -3.406 0.177 12.242 1.00 85.69 104 ILE A O 1
ATOM 860 N N . GLU A 1 105 ? -5.438 -0.641 12.730 1.00 81.25 105 GLU A N 1
ATOM 861 C CA . GLU A 1 105 ? -5.740 -1.109 11.369 1.00 81.25 105 GLU A CA 1
ATOM 862 C C . GLU A 1 105 ? -5.733 0.062 10.368 1.00 81.25 105 GLU A C 1
ATOM 864 O O . GLU A 1 105 ? -5.089 -0.012 9.320 1.00 81.25 105 GLU A O 1
ATOM 869 N N . GLY A 1 106 ? -6.371 1.182 10.728 1.00 81.19 106 GLY A N 1
ATOM 870 C CA . GLY A 1 106 ? -6.388 2.398 9.913 1.00 81.19 106 GLY A CA 1
ATOM 871 C C . GLY A 1 106 ? -4.997 3.005 9.695 1.00 81.19 106 GLY A C 1
ATOM 872 O O . GLY A 1 106 ? -4.666 3.410 8.578 1.00 81.19 106 GLY A O 1
ATOM 873 N N . GLU A 1 107 ? -4.144 3.032 10.724 1.00 85.69 107 GLU A N 1
ATOM 874 C CA . GLU A 1 107 ? -2.754 3.495 10.588 1.00 85.69 107 GLU A CA 1
ATOM 875 C C . GLU A 1 107 ? -1.912 2.577 9.687 1.00 85.69 107 GLU A C 1
ATOM 877 O O . GLU A 1 107 ? -1.132 3.066 8.859 1.00 85.69 107 GLU A O 1
ATOM 882 N N . LYS A 1 108 ? -2.098 1.253 9.773 1.00 84.31 108 LYS A N 1
ATOM 883 C CA . LYS A 1 108 ? -1.441 0.298 8.864 1.00 84.31 108 LYS A CA 1
ATOM 884 C C . LYS A 1 108 ? -1.850 0.521 7.410 1.00 84.31 108 LYS A C 1
ATOM 886 O O . LYS A 1 108 ? -0.983 0.632 6.549 1.00 84.31 108 LYS A O 1
ATOM 891 N N . GLN A 1 109 ? -3.144 0.678 7.136 1.00 82.88 109 GLN A N 1
ATOM 892 C CA . GLN A 1 109 ? -3.622 0.953 5.777 1.00 82.88 109 GLN A CA 1
ATOM 893 C C . GLN A 1 109 ? -3.081 2.281 5.231 1.00 82.88 109 GLN A C 1
ATOM 895 O O . GLN A 1 109 ? -2.678 2.359 4.070 1.00 82.88 109 GLN A O 1
ATOM 900 N N . LYS A 1 110 ? -3.011 3.326 6.067 1.00 82.88 110 LYS A N 1
ATOM 901 C CA . LYS A 1 110 ? -2.456 4.627 5.666 1.00 82.88 110 LYS A CA 1
ATOM 902 C C . LYS A 1 110 ? -0.975 4.526 5.295 1.00 82.88 110 LYS A C 1
ATOM 904 O O . LYS A 1 110 ? -0.569 5.057 4.264 1.00 82.88 110 LYS A O 1
ATOM 909 N N . THR A 1 111 ? -0.181 3.830 6.108 1.00 80.31 111 THR A N 1
ATOM 910 C CA . THR A 1 111 ? 1.254 3.638 5.839 1.00 80.31 111 THR A CA 1
ATOM 911 C C . THR A 1 111 ? 1.506 2.764 4.610 1.00 80.31 111 THR A C 1
ATOM 913 O O . THR A 1 111 ? 2.452 3.014 3.864 1.00 80.31 111 THR A O 1
ATOM 916 N N . GLU A 1 112 ? 0.654 1.774 4.348 1.00 86.75 112 GLU A N 1
ATOM 917 C CA . GLU A 1 112 ? 0.739 0.944 3.145 1.00 86.75 112 GLU A CA 1
ATOM 918 C C . GLU A 1 112 ? 0.381 1.719 1.869 1.00 86.75 112 GLU A C 1
ATOM 920 O O . GLU A 1 112 ? 1.114 1.647 0.880 1.00 86.75 112 GLU A O 1
ATOM 925 N N . LEU A 1 113 ? -0.668 2.546 1.910 1.00 85.56 113 LEU A N 1
ATOM 926 C CA . LEU A 1 113 ? -1.029 3.438 0.804 1.00 85.56 113 LEU A CA 1
ATOM 927 C C . LEU A 1 113 ? 0.101 4.427 0.476 1.00 85.56 113 LEU A C 1
ATOM 929 O O . LEU A 1 113 ? 0.372 4.718 -0.690 1.00 85.56 113 LEU A O 1
ATOM 933 N N . GLU A 1 114 ? 0.778 4.945 1.499 1.00 86.94 114 GLU A N 1
ATOM 934 C CA . GLU A 1 114 ? 1.902 5.866 1.330 1.00 86.94 114 GLU A CA 1
ATOM 935 C C . GLU A 1 114 ? 3.126 5.174 0.710 1.00 86.94 114 GLU A C 1
ATOM 937 O O . GLU A 1 114 ? 3.729 5.715 -0.218 1.00 86.94 114 GLU A O 1
ATOM 942 N N . LYS A 1 115 ? 3.428 3.930 1.113 1.00 88.62 115 LYS A N 1
ATOM 943 C CA . LYS A 1 115 ? 4.457 3.109 0.452 1.00 88.62 115 LYS A CA 1
ATOM 944 C C . LYS A 1 115 ? 4.144 2.875 -1.026 1.00 88.62 115 LYS A C 1
ATOM 946 O O . LYS A 1 115 ? 5.030 3.048 -1.858 1.00 88.62 115 LYS A O 1
ATOM 951 N N . GLN A 1 116 ? 2.897 2.539 -1.363 1.00 87.31 116 GLN A N 1
ATOM 952 C CA . GLN A 1 116 ? 2.487 2.332 -2.757 1.00 87.31 116 GLN A CA 1
ATOM 953 C C . GLN A 1 116 ? 2.628 3.604 -3.603 1.00 87.31 116 GLN A C 1
ATOM 955 O O . GLN A 1 116 ? 3.058 3.527 -4.754 1.00 87.31 116 GLN A O 1
ATOM 960 N N . LYS A 1 117 ? 2.325 4.786 -3.045 1.00 86.38 117 LYS A N 1
ATOM 961 C CA . LYS A 1 117 ? 2.545 6.065 -3.743 1.00 86.38 117 LYS A CA 1
ATOM 962 C C . LYS A 1 117 ? 4.021 6.313 -4.045 1.00 86.38 117 LYS A C 1
ATOM 964 O O . LYS A 1 117 ? 4.348 6.663 -5.176 1.00 86.38 117 LYS A O 1
ATOM 969 N N . ILE A 1 118 ? 4.902 6.096 -3.067 1.00 90.06 118 ILE A N 1
ATOM 970 C CA . ILE A 1 118 ? 6.352 6.272 -3.244 1.00 90.06 118 ILE A CA 1
ATOM 971 C C . ILE A 1 118 ? 6.896 5.290 -4.292 1.00 90.06 118 ILE A C 1
ATOM 973 O O . ILE A 1 118 ? 7.705 5.673 -5.137 1.00 90.06 118 ILE A O 1
ATOM 977 N N . GLU A 1 119 ? 6.446 4.034 -4.265 1.00 88.62 119 GLU A N 1
ATOM 978 C CA . GLU A 1 119 ? 6.809 3.019 -5.263 1.00 88.62 119 GLU A CA 1
ATOM 979 C C . GLU A 1 119 ? 6.369 3.446 -6.675 1.00 88.62 119 GLU A C 1
ATOM 981 O O . GLU A 1 119 ? 7.159 3.401 -7.619 1.00 88.62 119 GLU A O 1
ATOM 986 N N . GLY A 1 120 ? 5.134 3.942 -6.810 1.00 85.56 120 GLY A N 1
ATOM 987 C CA . GLY A 1 120 ? 4.600 4.443 -8.076 1.00 85.56 120 GLY A CA 1
ATOM 988 C C . GLY A 1 120 ? 5.374 5.645 -8.627 1.00 85.56 120 GLY A C 1
ATOM 989 O O . GLY A 1 120 ? 5.660 5.701 -9.825 1.00 85.56 120 GLY A O 1
ATOM 990 N N . GLU A 1 121 ? 5.771 6.591 -7.771 1.00 89.00 121 GLU A N 1
ATOM 991 C CA . GLU A 1 121 ? 6.615 7.719 -8.183 1.00 89.00 121 GLU A CA 1
ATOM 992 C C . GLU A 1 121 ? 8.005 7.265 -8.644 1.00 89.00 121 GLU A C 1
ATOM 994 O O . GLU A 1 121 ? 8.478 7.724 -9.688 1.00 89.00 121 GLU A O 1
ATOM 999 N N . LYS A 1 122 ? 8.636 6.316 -7.938 1.00 89.00 122 LYS A N 1
ATOM 1000 C CA . LYS A 1 122 ? 9.926 5.742 -8.357 1.00 89.00 122 LYS A CA 1
ATOM 1001 C C . LYS A 1 122 ? 9.830 5.102 -9.739 1.00 89.00 122 LYS A C 1
ATOM 1003 O O . LYS A 1 122 ? 10.605 5.474 -10.621 1.00 89.00 122 LYS A O 1
ATOM 1008 N N . GLN A 1 123 ? 8.843 4.233 -9.960 1.00 88.38 123 GLN A N 1
ATOM 1009 C CA . GLN A 1 123 ? 8.621 3.587 -11.260 1.00 88.38 123 GLN A CA 1
ATOM 1010 C C . GLN A 1 123 ? 8.396 4.607 -12.382 1.00 88.38 123 GLN A C 1
ATOM 1012 O O . GLN A 1 123 ? 8.937 4.454 -13.478 1.00 88.38 123 GLN A O 1
ATOM 1017 N N . LYS A 1 124 ? 7.653 5.688 -12.112 1.00 88.44 124 LYS A N 1
ATOM 1018 C CA . LYS A 1 124 ? 7.440 6.766 -13.085 1.00 88.44 124 LYS A CA 1
ATOM 1019 C C . LYS A 1 124 ? 8.752 7.457 -13.467 1.00 88.44 124 LYS A C 1
ATOM 1021 O O . LYS A 1 124 ? 9.004 7.649 -14.655 1.00 88.44 124 LYS A O 1
ATOM 1026 N N . THR A 1 125 ? 9.593 7.799 -12.489 1.00 87.50 125 THR A N 1
ATOM 1027 C CA . THR A 1 125 ? 10.894 8.433 -12.771 1.00 87.50 125 THR A CA 1
ATOM 1028 C C . THR A 1 125 ? 11.863 7.506 -13.506 1.00 87.50 125 THR A C 1
ATOM 1030 O O . THR A 1 125 ? 12.631 7.959 -14.353 1.00 87.50 125 THR A O 1
ATOM 1033 N N . GLU A 1 126 ? 11.818 6.204 -13.230 1.00 90.88 126 GLU A N 1
ATOM 1034 C CA . GLU A 1 126 ? 12.651 5.214 -13.912 1.00 90.88 126 GLU A CA 1
ATOM 1035 C C . GLU A 1 126 ? 12.218 5.000 -15.367 1.00 90.88 126 GLU A C 1
ATOM 1037 O O . GLU A 1 126 ? 13.060 4.992 -16.267 1.00 90.88 126 GLU A O 1
ATOM 1042 N N . LEU A 1 127 ? 10.908 4.950 -15.624 1.00 90.75 127 LEU A N 1
ATOM 1043 C CA . LEU A 1 127 ? 10.364 4.897 -16.981 1.00 90.75 127 LEU A CA 1
ATOM 1044 C C . LEU A 1 127 ? 10.767 6.128 -17.810 1.00 90.75 127 LEU A C 1
ATOM 1046 O O . LEU A 1 127 ? 11.066 6.015 -18.999 1.00 90.75 127 LEU A O 1
ATOM 1050 N N . GLU A 1 128 ? 10.785 7.310 -17.194 1.00 90.38 128 GLU A N 1
ATOM 1051 C CA . GLU A 1 128 ? 11.208 8.544 -17.856 1.00 90.38 128 GLU A CA 1
ATOM 1052 C C . GLU A 1 128 ? 12.704 8.516 -18.208 1.00 90.38 128 GLU A C 1
ATOM 1054 O O . GLU A 1 128 ? 13.069 8.828 -19.344 1.00 90.38 128 GLU A O 1
ATOM 1059 N N . LYS A 1 129 ? 13.566 8.034 -17.300 1.00 91.62 129 LYS A N 1
ATOM 1060 C CA . LYS A 1 129 ? 14.994 7.819 -17.592 1.00 91.62 129 LYS A CA 1
ATOM 1061 C C . LYS A 1 129 ? 15.196 6.853 -18.760 1.00 91.62 129 LYS A C 1
ATOM 1063 O O . LYS A 1 129 ? 15.912 7.202 -19.699 1.00 91.62 129 LYS A O 1
ATOM 1068 N N . GLN A 1 130 ? 14.518 5.704 -18.754 1.00 90.06 130 GLN A N 1
ATOM 1069 C CA . GLN A 1 130 ? 14.611 4.723 -19.842 1.00 90.06 130 GLN A CA 1
ATOM 1070 C C . GLN A 1 130 ? 14.168 5.301 -21.190 1.00 90.06 130 GLN A C 1
ATOM 1072 O O . GLN A 1 130 ? 14.809 5.038 -22.206 1.00 90.06 130 GLN A O 1
ATOM 1077 N N . LYS A 1 131 ? 13.120 6.139 -21.218 1.00 89.25 131 LYS A N 1
ATOM 1078 C CA . LYS A 1 131 ? 12.725 6.851 -22.445 1.00 89.25 131 LYS A CA 1
ATOM 1079 C C . LYS A 1 131 ? 13.836 7.766 -22.953 1.00 89.25 131 LYS A C 1
ATOM 1081 O O . LYS A 1 131 ? 14.193 7.680 -24.124 1.00 89.25 131 LYS A O 1
ATOM 1086 N N . THR A 1 132 ? 14.423 8.587 -22.080 1.00 90.50 132 THR A N 1
ATOM 1087 C CA . THR A 1 132 ? 15.509 9.496 -22.491 1.00 90.50 132 THR A CA 1
ATOM 1088 C C . THR A 1 132 ? 16.750 8.753 -22.984 1.00 90.50 132 THR A C 1
ATOM 1090 O O . THR A 1 132 ? 17.420 9.212 -23.907 1.00 90.50 132 THR A O 1
ATOM 1093 N N . GLU A 1 133 ? 17.067 7.599 -22.396 1.00 93.00 133 GLU A N 1
ATOM 1094 C CA . GLU A 1 133 ? 18.187 6.761 -22.822 1.00 93.00 133 GLU A CA 1
ATOM 1095 C C . GLU A 1 133 ? 17.901 6.068 -24.160 1.00 93.00 133 GLU A C 1
ATOM 1097 O O . GLU A 1 133 ? 18.754 6.070 -25.050 1.00 93.00 133 GLU A O 1
ATOM 1102 N N . GLY A 1 134 ? 16.670 5.584 -24.356 1.00 91.81 134 GLY A N 1
ATOM 1103 C CA . GLY A 1 134 ? 16.200 5.062 -25.638 1.00 91.81 134 GLY A CA 1
ATOM 1104 C C . GLY A 1 134 ? 16.286 6.096 -26.766 1.00 91.81 134 GLY A C 1
ATOM 1105 O O . GLY A 1 134 ? 16.765 5.779 -27.857 1.00 91.81 134 GLY A O 1
ATOM 1106 N N . ASP A 1 135 ? 15.905 7.347 -26.500 1.00 94.19 135 ASP A N 1
ATOM 1107 C CA . ASP A 1 135 ? 16.009 8.436 -27.477 1.00 94.19 135 ASP A CA 1
ATOM 1108 C C . ASP A 1 135 ? 17.471 8.765 -27.828 1.00 94.19 135 ASP A C 1
ATOM 1110 O O . ASP A 1 135 ? 17.794 8.963 -29.005 1.00 94.19 135 ASP A O 1
ATOM 1114 N N . LYS A 1 136 ? 18.383 8.754 -26.843 1.00 94.62 136 LYS A N 1
ATOM 1115 C CA . LYS A 1 136 ? 19.827 8.942 -27.080 1.00 94.62 136 LYS A CA 1
ATOM 1116 C C . LYS A 1 136 ? 20.418 7.826 -27.939 1.00 94.62 136 LYS A C 1
ATOM 1118 O O . LYS A 1 136 ? 21.131 8.117 -28.899 1.00 94.62 136 LYS A O 1
ATOM 1123 N N . LEU A 1 137 ? 20.104 6.566 -27.634 1.00 94.94 137 LEU A N 1
ATOM 1124 C CA . LEU A 1 137 ? 20.560 5.413 -28.419 1.00 94.94 137 LEU A CA 1
ATOM 1125 C C . LEU A 1 137 ? 20.038 5.478 -29.859 1.00 94.94 137 LEU A C 1
ATOM 1127 O O . LEU A 1 137 ? 20.778 5.219 -30.808 1.00 94.94 137 LEU A O 1
ATOM 1131 N N . LYS A 1 138 ? 18.779 5.890 -30.044 1.00 93.81 138 LYS A N 1
ATOM 1132 C CA . LYS A 1 138 ? 18.185 6.070 -31.373 1.00 93.81 138 LYS A CA 1
ATOM 1133 C C . LYS A 1 138 ? 18.891 7.165 -32.178 1.00 93.81 138 LYS A C 1
ATOM 1135 O O . LYS A 1 138 ? 19.142 6.964 -33.365 1.00 93.81 138 LYS A O 1
ATOM 1140 N N . GLN A 1 139 ? 19.244 8.291 -31.552 1.00 95.00 139 GLN A N 1
ATOM 114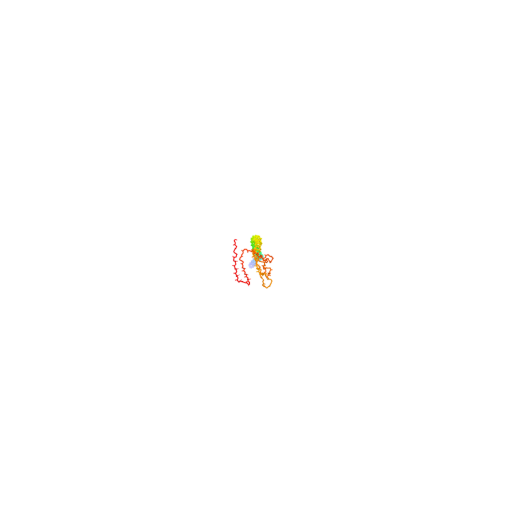1 C CA . GLN A 1 139 ? 20.040 9.340 -32.201 1.00 95.00 139 GLN A CA 1
ATOM 1142 C C . GLN A 1 139 ? 21.443 8.848 -32.571 1.00 95.00 139 GLN A C 1
ATOM 1144 O O . GLN A 1 139 ? 21.883 9.067 -33.698 1.00 95.00 139 GLN A O 1
ATOM 1149 N N . GLN A 1 140 ? 22.128 8.136 -31.670 1.00 94.75 140 GLN A N 1
ATOM 1150 C CA . GLN A 1 140 ? 23.448 7.564 -31.956 1.00 94.75 140 GLN A CA 1
ATOM 1151 C C . GLN A 1 140 ? 23.408 6.598 -33.142 1.00 94.75 140 GLN A C 1
ATOM 1153 O O . GLN A 1 140 ? 24.264 6.674 -34.022 1.00 94.75 140 GLN A O 1
ATOM 1158 N N . LEU A 1 141 ? 22.383 5.746 -33.221 1.00 95.12 141 LEU A N 1
ATOM 1159 C CA . LEU A 1 141 ? 22.219 4.813 -34.334 1.00 95.12 141 LEU A CA 1
ATOM 1160 C C . LEU A 1 141 ? 22.000 5.539 -35.672 1.00 95.12 141 LEU A C 1
ATOM 1162 O O . LEU A 1 141 ? 22.535 5.118 -36.696 1.00 95.12 141 LEU A O 1
ATOM 1166 N N . GLN A 1 142 ? 21.248 6.645 -35.675 1.00 94.75 142 GLN A N 1
ATOM 1167 C CA . GLN A 1 142 ? 21.065 7.474 -36.871 1.00 94.75 142 GLN A CA 1
ATOM 1168 C C . GLN A 1 142 ? 22.374 8.133 -37.324 1.00 94.75 142 GLN A C 1
ATOM 1170 O O . GLN A 1 142 ? 22.667 8.135 -38.521 1.00 94.75 142 GLN A O 1
ATOM 1175 N N . VAL A 1 143 ? 23.176 8.646 -36.386 1.00 95.31 143 VAL A N 1
ATOM 1176 C CA . VAL A 1 143 ? 24.496 9.225 -36.685 1.00 95.31 143 VAL A CA 1
ATOM 1177 C C . VAL A 1 143 ? 25.434 8.158 -37.248 1.00 95.31 143 VAL A C 1
ATOM 1179 O O . VAL A 1 143 ? 26.007 8.355 -38.317 1.00 95.31 143 VAL A O 1
ATOM 1182 N N . GLN A 1 144 ? 25.519 6.993 -36.603 1.00 94.94 144 GLN A N 1
ATOM 1183 C CA . GLN A 1 144 ? 26.366 5.891 -37.061 1.00 94.94 144 GLN A CA 1
ATOM 1184 C C . GLN A 1 144 ? 25.945 5.379 -38.450 1.00 94.94 144 GLN A C 1
ATOM 1186 O O . GLN A 1 144 ? 26.793 5.068 -39.288 1.00 94.94 144 GLN A O 1
ATOM 1191 N N . ALA A 1 145 ? 24.639 5.326 -38.733 1.00 94.81 145 ALA A N 1
ATOM 1192 C CA . ALA A 1 145 ? 24.136 4.977 -40.059 1.00 94.81 145 ALA A CA 1
ATOM 1193 C C . ALA A 1 145 ? 24.546 6.014 -41.121 1.00 94.81 145 ALA A C 1
ATOM 1195 O O . ALA A 1 145 ? 24.960 5.635 -42.219 1.00 94.81 145 ALA A O 1
ATOM 1196 N N . ALA A 1 146 ? 24.486 7.310 -40.801 1.00 94.62 146 ALA A N 1
ATOM 1197 C CA . ALA A 1 146 ? 24.936 8.373 -41.699 1.00 94.62 146 ALA A CA 1
ATOM 1198 C C . ALA A 1 146 ? 26.456 8.317 -41.950 1.00 94.62 146 ALA A C 1
ATOM 1200 O O . ALA A 1 146 ? 26.896 8.439 -43.095 1.00 94.62 146 ALA A O 1
ATOM 1201 N N . GLU A 1 147 ? 27.259 8.062 -40.915 1.00 94.94 147 GLU A N 1
ATOM 1202 C CA . GLU A 1 147 ? 28.712 7.868 -41.033 1.00 94.94 147 GLU A CA 1
ATOM 1203 C C . GLU A 1 147 ? 29.068 6.647 -41.888 1.00 94.94 147 GLU A C 1
ATOM 1205 O O . GLU A 1 147 ? 29.960 6.708 -42.730 1.00 94.94 147 GLU A O 1
ATOM 1210 N N . MET A 1 148 ? 28.336 5.542 -41.746 1.00 92.94 148 MET A N 1
ATOM 1211 C CA . MET A 1 148 ? 28.510 4.363 -42.600 1.00 92.94 148 MET A CA 1
ATOM 1212 C C . MET A 1 148 ? 28.237 4.670 -44.076 1.00 92.94 148 MET A C 1
ATOM 1214 O O . MET A 1 148 ? 28.971 4.202 -44.949 1.00 92.94 148 MET A O 1
ATOM 1218 N N . ILE A 1 149 ? 27.213 5.474 -44.377 1.00 95.50 149 ILE A N 1
ATOM 1219 C CA . ILE A 1 149 ? 26.908 5.892 -45.753 1.00 95.50 149 ILE A CA 1
ATOM 1220 C C . ILE A 1 149 ? 28.059 6.726 -46.330 1.00 95.50 149 ILE A C 1
ATOM 1222 O O . ILE A 1 149 ? 28.496 6.470 -47.456 1.00 95.50 149 ILE A O 1
ATOM 1226 N N . THR A 1 150 ? 28.585 7.689 -45.568 1.00 94.19 150 THR A N 1
ATOM 1227 C CA . THR A 1 150 ? 29.688 8.546 -46.032 1.00 94.19 150 THR A CA 1
ATOM 1228 C C . THR A 1 150 ? 30.995 7.767 -46.181 1.00 94.19 150 THR A C 1
ATOM 1230 O O . THR A 1 150 ? 31.686 7.922 -47.191 1.00 94.19 150 THR A O 1
ATOM 1233 N N . LEU A 1 151 ? 31.306 6.866 -45.244 1.00 94.81 151 LEU A N 1
ATOM 1234 C CA . LEU A 1 151 ? 32.461 5.972 -45.331 1.00 94.81 151 LEU A CA 1
ATOM 1235 C C . LEU A 1 151 ? 32.367 5.040 -46.539 1.00 94.81 151 LEU A C 1
ATOM 1237 O O . LEU A 1 151 ? 33.349 4.900 -47.267 1.00 94.81 151 LEU A O 1
ATOM 1241 N N . LYS A 1 152 ? 31.194 4.456 -46.811 1.00 95.06 152 LYS A N 1
ATOM 1242 C CA . LYS A 1 152 ? 30.979 3.605 -47.990 1.00 95.06 152 LYS A CA 1
ATOM 1243 C C . LYS A 1 152 ? 31.186 4.383 -49.290 1.00 95.06 152 LYS A C 1
ATOM 1245 O O . LYS A 1 152 ? 31.862 3.895 -50.192 1.00 95.06 152 LYS A O 1
ATOM 1250 N N . ALA A 1 153 ? 30.663 5.607 -49.376 1.00 94.44 153 ALA A N 1
ATOM 1251 C CA . ALA A 1 153 ? 30.875 6.472 -50.534 1.00 94.44 153 ALA A CA 1
ATOM 1252 C C . ALA A 1 153 ? 32.364 6.797 -50.739 1.00 94.44 153 ALA A C 1
ATOM 1254 O O . ALA A 1 153 ? 32.880 6.654 -51.848 1.00 94.44 153 ALA A O 1
ATOM 1255 N N . ARG A 1 154 ? 33.079 7.163 -49.665 1.00 95.19 154 ARG A N 1
ATOM 1256 C CA . ARG A 1 154 ? 34.524 7.426 -49.719 1.00 95.19 154 ARG A CA 1
ATOM 1257 C C . ARG A 1 154 ? 35.314 6.176 -50.110 1.00 95.19 154 ARG A C 1
ATOM 1259 O O . ARG A 1 154 ? 36.240 6.286 -50.906 1.00 95.19 154 ARG A O 1
ATOM 1266 N N . SER A 1 155 ? 34.948 5.007 -49.584 1.00 93.50 155 SER A N 1
ATOM 1267 C CA . SER A 1 155 ? 35.574 3.724 -49.924 1.00 93.50 155 SER A CA 1
ATOM 1268 C C . SER A 1 155 ? 35.457 3.435 -51.416 1.00 93.50 155 SER A C 1
ATOM 1270 O O . SER A 1 155 ? 36.473 3.195 -52.058 1.00 93.50 155 SER A O 1
ATOM 1272 N N . ASN A 1 156 ? 34.255 3.559 -51.987 1.00 93.69 156 ASN A N 1
ATOM 1273 C CA . ASN A 1 156 ? 34.032 3.355 -53.420 1.00 93.69 156 ASN A CA 1
ATOM 1274 C C . ASN A 1 156 ? 34.880 4.315 -54.273 1.00 93.69 156 ASN A C 1
ATOM 1276 O O . ASN A 1 156 ? 35.443 3.923 -55.291 1.00 93.69 156 ASN A O 1
ATOM 1280 N N . VAL A 1 157 ? 34.992 5.583 -53.859 1.00 94.62 157 VAL A N 1
ATOM 1281 C CA . VAL A 1 157 ? 35.829 6.574 -54.555 1.00 94.62 157 VAL A CA 1
ATOM 1282 C C . VAL A 1 157 ? 37.306 6.182 -54.500 1.00 94.62 157 VAL A C 1
ATOM 1284 O O . VAL A 1 157 ? 37.971 6.185 -55.535 1.00 94.62 157 VAL A O 1
ATOM 1287 N N . THR A 1 158 ? 37.816 5.812 -53.324 1.00 91.62 158 THR A N 1
ATOM 1288 C CA . THR A 1 158 ? 39.208 5.369 -53.157 1.00 91.62 158 THR A CA 1
ATOM 1289 C C . THR A 1 158 ? 39.487 4.097 -53.952 1.00 91.62 158 THR A C 1
ATOM 1291 O O . THR A 1 158 ? 40.519 4.006 -54.608 1.00 91.62 158 THR A O 1
ATOM 1294 N N . GLU A 1 159 ? 38.571 3.130 -53.944 1.00 92.94 159 GLU A N 1
ATOM 1295 C CA . GLU A 1 159 ? 38.696 1.883 -54.701 1.00 92.94 159 GLU A CA 1
ATOM 1296 C C . GLU A 1 159 ? 38.775 2.150 -56.209 1.00 92.94 159 GLU A C 1
ATOM 1298 O O . GLU A 1 159 ? 39.668 1.633 -56.881 1.00 92.94 159 GLU A O 1
ATOM 1303 N N . ASN A 1 160 ? 37.931 3.049 -56.725 1.00 91.88 160 ASN A N 1
ATOM 1304 C CA . ASN A 1 160 ? 37.986 3.487 -58.120 1.00 91.88 160 ASN A CA 1
ATOM 1305 C C . ASN A 1 160 ? 39.312 4.189 -58.464 1.00 91.88 160 ASN A C 1
ATOM 1307 O O . ASN A 1 160 ? 39.891 3.915 -59.516 1.00 91.88 160 ASN A O 1
ATOM 1311 N N . GLN A 1 161 ? 39.819 5.063 -57.585 1.00 90.62 161 GLN A N 1
ATOM 1312 C CA . GLN A 1 161 ? 41.108 5.741 -57.783 1.00 90.62 161 GLN A CA 1
ATOM 1313 C C . GLN A 1 161 ? 42.282 4.757 -57.763 1.00 90.62 161 GLN A C 1
ATOM 1315 O O . GLN A 1 161 ? 43.125 4.787 -58.655 1.00 90.62 161 GLN A O 1
ATOM 1320 N N . VAL A 1 162 ? 42.322 3.841 -56.792 1.00 88.69 162 VAL A N 1
ATOM 1321 C CA . VAL A 1 162 ? 43.353 2.796 -56.711 1.00 88.69 162 VAL A CA 1
ATOM 1322 C C . VAL A 1 162 ? 43.279 1.872 -57.927 1.00 88.69 162 VAL A C 1
ATOM 1324 O O . VAL A 1 162 ? 44.313 1.506 -58.480 1.00 88.69 162 VAL A O 1
ATOM 1327 N N . GLY A 1 163 ? 42.076 1.520 -58.387 1.00 86.88 163 GLY A N 1
ATOM 1328 C CA . GLY A 1 163 ? 41.877 0.737 -59.605 1.00 86.88 163 GLY A CA 1
ATOM 1329 C C . GLY A 1 163 ? 42.344 1.457 -60.875 1.00 86.88 163 GLY A C 1
ATOM 1330 O O . GLY A 1 163 ? 42.852 0.813 -61.792 1.00 86.88 163 GLY A O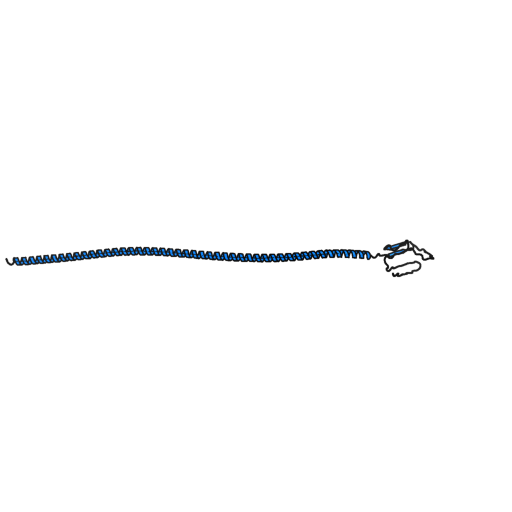 1
ATOM 1331 N N . ALA A 1 164 ? 42.209 2.783 -60.948 1.00 83.62 164 ALA A N 1
ATOM 1332 C CA . ALA A 1 164 ? 42.780 3.581 -62.033 1.00 83.62 164 ALA A CA 1
ATOM 1333 C C . ALA A 1 164 ? 44.317 3.602 -61.964 1.00 83.62 164 ALA A C 1
ATOM 1335 O O . ALA A 1 164 ? 44.973 3.227 -62.930 1.00 83.62 164 ALA A O 1
ATOM 1336 N N . LEU A 1 165 ? 44.893 3.899 -60.796 1.00 82.75 165 LEU A N 1
ATOM 1337 C CA . LEU A 1 165 ? 46.347 3.936 -60.608 1.00 82.75 165 LEU A CA 1
ATOM 1338 C C . LEU A 1 165 ? 47.023 2.584 -60.859 1.00 82.75 165 LEU A C 1
ATOM 1340 O O . LEU A 1 165 ? 48.127 2.544 -61.391 1.00 82.75 165 LEU A O 1
ATOM 1344 N N . LYS A 1 166 ? 46.380 1.465 -60.505 1.00 80.50 166 LYS A N 1
ATOM 1345 C CA . LYS A 1 166 ? 46.894 0.125 -60.825 1.00 80.50 166 LYS A CA 1
ATOM 1346 C C . LYS A 1 166 ? 46.944 -0.132 -62.333 1.00 80.50 166 LYS A C 1
ATOM 1348 O O . LYS A 1 166 ? 47.892 -0.764 -62.781 1.00 80.50 166 LYS A O 1
ATOM 1353 N N . ARG A 1 167 ? 45.967 0.370 -63.100 1.00 76.81 167 ARG A N 1
ATOM 1354 C CA . ARG A 1 167 ? 45.974 0.290 -64.572 1.00 76.81 167 ARG A CA 1
ATOM 1355 C C . ARG A 1 167 ? 47.068 1.167 -65.182 1.00 76.81 167 ARG A C 1
ATOM 1357 O O . ARG A 1 167 ? 47.719 0.740 -66.128 1.00 76.81 167 ARG A O 1
ATOM 1364 N N . ASP A 1 168 ? 47.314 2.345 -64.611 1.00 69.06 168 ASP A N 1
ATOM 1365 C CA . ASP A 1 168 ? 48.354 3.269 -65.093 1.00 69.06 168 ASP A CA 1
ATOM 1366 C C . ASP A 1 168 ? 49.776 2.837 -64.683 1.00 69.06 168 ASP A C 1
ATOM 1368 O O . ASP A 1 168 ? 50.757 3.095 -65.384 1.00 69.06 168 ASP A O 1
ATOM 1372 N N . GLY A 1 1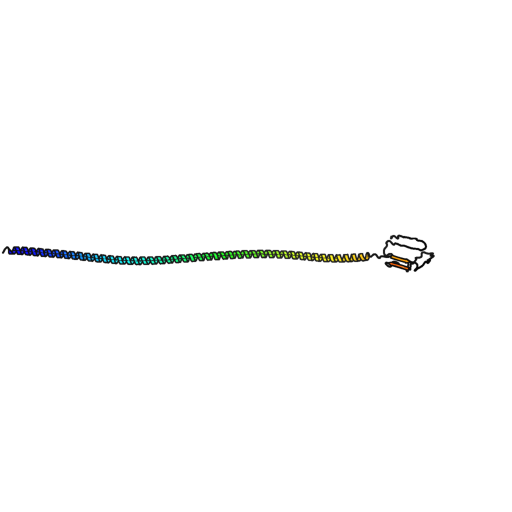69 ? 49.900 2.173 -63.531 1.00 65.81 169 GLY A N 1
ATOM 1373 C CA . GLY A 1 169 ? 51.153 1.667 -62.974 1.00 65.81 169 GLY A CA 1
ATOM 1374 C C . GLY A 1 169 ? 51.579 0.298 -63.507 1.00 65.81 169 GLY A C 1
ATOM 1375 O O . GLY A 1 169 ? 52.691 -0.139 -63.202 1.00 65.81 169 GLY A O 1
ATOM 1376 N N . GLU A 1 170 ? 50.740 -0.375 -64.299 1.00 64.50 170 GLU A N 1
ATOM 1377 C CA . GLU A 1 170 ? 51.096 -1.629 -64.957 1.00 64.50 170 GLU A CA 1
ATOM 1378 C C . GLU A 1 170 ? 52.189 -1.350 -65.999 1.00 64.50 170 GLU A C 1
ATOM 1380 O O . GLU A 1 170 ? 51.958 -0.870 -67.111 1.00 64.50 170 GLU A O 1
ATOM 1385 N N . VAL A 1 171 ? 53.439 -1.577 -65.594 1.00 64.88 171 VAL A N 1
ATOM 1386 C CA . VAL A 1 171 ? 54.602 -1.394 -66.455 1.00 64.88 171 VAL A CA 1
ATOM 1387 C C . VAL A 1 171 ? 54.481 -2.373 -67.615 1.00 64.88 171 VAL A C 1
ATOM 1389 O O . VAL A 1 171 ? 54.647 -3.576 -67.425 1.00 64.88 171 VAL A O 1
ATOM 1392 N N . LYS A 1 172 ? 54.239 -1.864 -68.827 1.00 68.56 172 LYS A N 1
ATOM 1393 C CA . LYS A 1 172 ? 54.414 -2.644 -70.056 1.00 68.56 172 LYS A CA 1
ATOM 1394 C C . LYS A 1 172 ? 55.895 -2.997 -70.187 1.00 68.56 172 LYS A C 1
ATOM 1396 O O . LYS A 1 172 ? 56.682 -2.204 -70.700 1.00 68.56 172 LYS A O 1
ATOM 1401 N N . GLN A 1 173 ? 56.283 -4.146 -69.640 1.00 72.38 173 GLN A N 1
ATOM 1402 C CA . GLN A 1 173 ? 57.623 -4.692 -69.801 1.00 72.38 173 GLN A CA 1
ATOM 1403 C C . GLN A 1 173 ? 57.810 -5.058 -71.271 1.00 72.38 173 GLN A C 1
ATOM 1405 O O . GLN A 1 173 ? 56.962 -5.732 -71.858 1.00 72.38 173 GLN A O 1
ATOM 1410 N N . VAL A 1 174 ? 58.904 -4.584 -71.863 1.00 78.31 174 VAL A N 1
ATOM 1411 C CA . VAL A 1 174 ? 59.265 -4.888 -73.246 1.00 78.31 174 VAL A CA 1
ATOM 1412 C C . VAL A 1 174 ? 60.704 -5.371 -73.313 1.00 78.31 174 VAL A C 1
ATOM 1414 O O . VAL A 1 174 ? 61.570 -4.834 -72.627 1.00 78.31 174 VAL A O 1
ATOM 1417 N N . ALA A 1 175 ? 60.956 -6.385 -74.130 1.00 81.44 175 ALA A N 1
ATOM 1418 C CA . ALA A 1 175 ? 62.293 -6.887 -74.433 1.00 81.44 175 ALA A CA 1
ATOM 1419 C C . ALA A 1 175 ? 62.242 -7.654 -75.753 1.00 81.44 175 ALA A C 1
ATOM 1421 O O . ALA A 1 175 ? 61.276 -8.376 -75.996 1.00 81.44 175 ALA A O 1
ATOM 1422 N N . PHE A 1 176 ? 63.267 -7.541 -76.593 1.00 85.50 176 PHE A N 1
ATOM 1423 C CA . PHE A 1 176 ? 63.334 -8.319 -77.825 1.00 85.50 176 PHE A CA 1
ATOM 1424 C C . PHE A 1 176 ? 64.743 -8.843 -78.095 1.00 85.50 176 PHE A C 1
ATOM 1426 O O . PHE A 1 176 ? 65.731 -8.286 -77.624 1.00 85.50 176 PHE A O 1
ATOM 1433 N N . SER A 1 177 ? 64.821 -9.925 -78.860 1.00 83.75 177 SER A N 1
ATOM 1434 C CA . SER A 1 177 ? 66.065 -10.456 -79.410 1.00 83.75 177 SER A CA 1
ATOM 1435 C C . SER A 1 177 ? 65.812 -10.929 -80.834 1.00 83.75 177 SER A C 1
ATOM 1437 O O . SER A 1 177 ? 64.840 -11.641 -81.094 1.00 83.75 177 SER A O 1
ATOM 1439 N N . ALA A 1 178 ? 66.664 -10.513 -81.768 1.00 86.12 178 ALA A N 1
ATOM 1440 C CA . ALA A 1 178 ? 66.501 -10.811 -83.184 1.00 86.12 178 ALA A CA 1
ATOM 1441 C C . ALA A 1 178 ? 67.854 -10.960 -83.892 1.00 86.12 178 ALA A C 1
ATOM 1443 O O . ALA A 1 178 ? 68.859 -10.401 -83.454 1.00 86.12 178 ALA A O 1
ATOM 1444 N N . SER A 1 179 ? 67.876 -11.704 -84.994 1.00 85.69 179 SER A N 1
ATOM 1445 C CA . SER A 1 179 ? 69.022 -11.850 -85.885 1.00 85.69 179 SER A CA 1
ATOM 1446 C C . SER A 1 179 ? 68.694 -11.407 -87.307 1.00 85.69 179 SER A C 1
ATOM 1448 O O . SER A 1 179 ? 67.549 -11.375 -87.761 1.00 85.69 179 SER A O 1
ATOM 1450 N N . LEU A 1 180 ? 69.758 -11.062 -88.025 1.00 83.31 180 LEU A N 1
ATOM 1451 C CA . LEU A 1 180 ? 69.700 -10.634 -89.416 1.00 83.31 180 LEU A CA 1
ATOM 1452 C C . LEU A 1 180 ? 69.456 -11.814 -90.378 1.00 83.31 180 LEU A C 1
ATOM 1454 O O . LEU A 1 180 ? 68.854 -11.645 -91.434 1.00 83.31 180 LEU A O 1
ATOM 1458 N N . LEU A 1 181 ? 69.892 -13.020 -89.998 1.00 79.31 181 LEU A N 1
ATOM 1459 C CA . LEU A 1 181 ? 69.761 -14.262 -90.766 1.00 79.31 181 LEU A CA 1
ATOM 1460 C C . LEU A 1 181 ? 69.139 -15.364 -89.897 1.00 79.31 181 LEU A C 1
ATOM 1462 O O . LEU A 1 181 ? 69.377 -15.400 -88.688 1.00 79.31 181 LEU A O 1
ATOM 1466 N N . ALA A 1 182 ? 68.390 -16.279 -90.524 1.00 77.12 182 ALA A N 1
ATOM 1467 C CA . ALA A 1 182 ? 67.787 -17.438 -89.853 1.00 77.12 182 ALA A CA 1
ATOM 1468 C C . ALA A 1 182 ? 68.852 -18.373 -89.265 1.00 77.12 182 ALA A C 1
ATOM 1470 O O . ALA A 1 182 ? 68.673 -18.975 -88.211 1.00 77.12 182 ALA A O 1
ATOM 1471 N N . SER A 1 183 ? 69.956 -18.514 -89.996 1.00 76.88 183 SER A N 1
ATOM 1472 C CA . SER A 1 183 ? 71.084 -19.382 -89.685 1.00 76.88 183 SER A CA 1
ATOM 1473 C C . SER A 1 183 ? 72.248 -19.055 -90.620 1.00 76.88 183 SER A C 1
ATOM 1475 O O . SER A 1 183 ? 72.019 -18.673 -91.769 1.00 76.88 183 SER A O 1
ATOM 1477 N N . GLY A 1 184 ? 73.481 -19.286 -90.167 1.00 76.38 184 GLY A N 1
ATOM 1478 C CA . GLY A 1 184 ? 74.689 -19.116 -90.979 1.00 76.38 184 GLY A CA 1
ATOM 1479 C C . GLY A 1 184 ? 75.243 -17.689 -90.990 1.00 76.38 184 GLY A C 1
ATOM 1480 O O . GLY A 1 184 ? 74.794 -16.820 -90.244 1.00 76.38 184 GLY A O 1
ATOM 1481 N N . SER A 1 185 ? 76.259 -17.466 -91.822 1.00 72.81 185 SER A N 1
ATOM 1482 C CA . SER A 1 185 ? 76.884 -16.163 -92.044 1.00 72.81 185 SER A CA 1
ATOM 1483 C C . SER A 1 185 ? 76.576 -15.662 -93.454 1.00 72.81 185 SER A C 1
ATOM 1485 O O . SER A 1 185 ? 76.487 -16.433 -94.406 1.00 72.81 185 SER A O 1
ATOM 1487 N N . GLY A 1 186 ? 76.405 -14.352 -93.590 1.00 71.94 186 GLY A N 1
ATOM 1488 C CA . GLY A 1 186 ? 76.142 -13.704 -94.866 1.00 71.94 186 GLY A CA 1
ATOM 1489 C C . GLY A 1 186 ? 76.497 -12.230 -94.777 1.00 71.94 186 GLY A C 1
ATOM 1490 O O . GLY A 1 186 ? 76.300 -11.599 -93.738 1.00 71.94 186 GLY A O 1
ATOM 1491 N N . THR A 1 187 ? 77.060 -11.690 -95.853 1.00 77.56 187 THR A N 1
ATOM 1492 C CA . THR A 1 187 ? 77.405 -10.271 -95.939 1.00 77.56 187 THR A CA 1
ATOM 1493 C C . THR A 1 187 ? 76.196 -9.502 -96.447 1.00 77.56 187 THR A C 1
ATOM 1495 O O . THR A 1 187 ? 75.699 -9.772 -97.538 1.00 77.56 187 THR A O 1
ATOM 1498 N N . ILE A 1 188 ? 75.727 -8.542 -95.652 1.00 75.62 188 ILE A N 1
ATOM 1499 C CA . ILE A 1 188 ? 74.644 -7.635 -96.029 1.00 75.62 188 ILE A CA 1
ATOM 1500 C C . ILE A 1 188 ? 75.248 -6.246 -96.245 1.00 75.62 188 ILE A C 1
ATOM 1502 O O . ILE A 1 188 ? 75.793 -5.649 -95.319 1.00 75.62 188 ILE A O 1
ATOM 1506 N N . GLY A 1 189 ? 75.196 -5.772 -97.489 1.00 77.12 189 GLY A N 1
ATOM 1507 C CA . GLY A 1 189 ? 75.909 -4.588 -97.979 1.00 77.12 189 GLY A CA 1
ATOM 1508 C C . GLY A 1 189 ? 76.763 -4.919 -99.216 1.00 77.12 189 GLY A C 1
ATOM 1509 O O . GLY A 1 189 ? 76.737 -6.061 -99.678 1.00 77.12 189 GLY A O 1
ATOM 1510 N N . PRO A 1 190 ? 77.530 -3.963 -99.771 1.00 79.31 190 PRO A N 1
ATOM 1511 C CA . PRO A 1 190 ? 77.768 -2.613 -99.258 1.00 79.31 190 PRO A CA 1
ATOM 1512 C C . PRO A 1 190 ? 76.583 -1.668 -99.493 1.00 79.31 190 PRO A C 1
ATOM 1514 O O . PRO A 1 190 ? 75.911 -1.734 -100.520 1.00 79.31 190 PRO A O 1
ATOM 1517 N N . PHE A 1 191 ? 76.348 -0.762 -98.543 1.00 83.56 191 PHE A N 1
ATOM 1518 C CA . PHE A 1 191 ? 75.351 0.300 -98.668 1.00 83.56 191 PHE A CA 1
ATOM 1519 C C . PHE A 1 191 ? 76.055 1.644 -98.842 1.00 83.56 191 PHE A C 1
ATOM 1521 O O . PHE A 1 191 ? 76.887 2.017 -98.020 1.00 83.56 191 PHE A O 1
ATOM 1528 N N . ASN A 1 192 ? 75.703 2.380 -99.896 1.00 83.81 192 ASN A N 1
ATOM 1529 C CA . ASN A 1 192 ? 76.280 3.700 -100.188 1.00 83.81 192 ASN A CA 1
ATOM 1530 C C . ASN A 1 192 ? 75.436 4.855 -99.612 1.00 83.81 192 ASN A C 1
ATOM 1532 O O . ASN A 1 192 ? 75.750 6.024 -99.819 1.00 83.81 192 ASN A O 1
ATOM 1536 N N . THR A 1 193 ? 74.352 4.527 -98.906 1.00 84.06 193 THR A N 1
ATOM 1537 C CA . THR A 1 193 ? 73.413 5.456 -98.265 1.00 84.06 193 THR A CA 1
ATOM 1538 C C . THR A 1 193 ? 72.986 4.903 -96.907 1.00 84.06 193 THR A C 1
ATOM 1540 O O . THR A 1 193 ? 73.037 3.688 -96.691 1.00 84.06 193 THR A O 1
ATOM 1543 N N . GLN A 1 194 ? 72.526 5.771 -95.997 1.00 80.88 194 GLN A N 1
ATOM 1544 C CA . GLN A 1 194 ? 71.966 5.345 -94.709 1.00 80.88 194 GLN A CA 1
ATOM 1545 C C . GLN A 1 194 ? 70.834 4.337 -94.951 1.00 80.88 194 GLN A C 1
ATOM 1547 O O . GLN A 1 194 ? 69.817 4.666 -95.558 1.00 80.88 194 GLN A O 1
ATOM 1552 N N . THR A 1 195 ? 71.045 3.098 -94.510 1.00 80.50 195 THR A N 1
ATOM 1553 C CA . THR A 1 195 ? 70.129 1.976 -94.730 1.00 80.50 195 THR A CA 1
ATOM 1554 C C . THR A 1 195 ? 69.808 1.348 -93.386 1.00 80.50 195 THR A C 1
ATOM 1556 O O . THR A 1 195 ? 70.713 0.960 -92.650 1.00 80.50 195 THR A O 1
ATOM 1559 N N . ASN A 1 196 ? 68.522 1.248 -93.062 1.00 80.50 196 ASN A N 1
ATOM 1560 C CA . ASN A 1 196 ? 68.082 0.592 -91.837 1.00 80.50 196 ASN A CA 1
ATOM 1561 C C . ASN A 1 196 ? 68.207 -0.925 -91.996 1.00 80.50 196 ASN A C 1
ATOM 1563 O O . ASN A 1 196 ? 67.674 -1.499 -92.947 1.00 80.50 196 ASN A O 1
ATOM 1567 N N . LEU A 1 197 ? 68.899 -1.573 -91.059 1.00 84.19 197 LEU A N 1
ATOM 1568 C CA . LEU A 1 197 ? 69.001 -3.028 -91.028 1.00 84.19 197 LEU A CA 1
ATOM 1569 C C . LEU A 1 197 ? 67.765 -3.626 -90.357 1.00 84.19 197 LEU A C 1
ATOM 1571 O O . LEU A 1 197 ? 67.424 -3.282 -89.227 1.00 84.19 197 LEU A O 1
ATOM 1575 N N . VAL A 1 198 ? 67.112 -4.549 -91.059 1.00 86.88 198 VAL A N 1
ATOM 1576 C CA . VAL A 1 198 ? 65.920 -5.242 -90.569 1.00 86.88 198 VAL A CA 1
ATOM 1577 C C . VAL A 1 198 ? 66.316 -6.633 -90.084 1.00 86.88 198 VAL A C 1
ATOM 1579 O O . VAL A 1 198 ? 66.622 -7.518 -90.881 1.00 86.88 198 VAL A O 1
ATOM 1582 N N . PHE A 1 199 ? 66.301 -6.835 -88.767 1.00 87.44 199 PHE A N 1
ATOM 1583 C CA . PHE A 1 199 ? 66.564 -8.127 -88.132 1.00 87.44 199 PHE A CA 1
ATOM 1584 C C . PHE A 1 199 ? 65.275 -8.958 -88.141 1.00 87.44 199 PHE A C 1
ATOM 1586 O O . PHE A 1 199 ? 64.540 -9.030 -87.160 1.00 87.44 199 PHE A O 1
ATOM 1593 N N . ALA A 1 200 ? 64.967 -9.546 -89.298 1.00 86.00 200 ALA A N 1
ATOM 1594 C CA . ALA A 1 200 ? 63.689 -10.212 -89.547 1.00 86.00 200 ALA A CA 1
ATOM 1595 C C . ALA A 1 200 ? 63.450 -11.477 -88.695 1.00 86.00 200 ALA A C 1
ATOM 1597 O O . ALA A 1 200 ? 62.306 -11.908 -88.547 1.00 86.00 200 ALA A O 1
ATOM 1598 N N . TYR A 1 201 ? 64.497 -12.078 -88.122 1.00 87.12 201 TYR A N 1
ATOM 1599 C CA . TYR A 1 201 ? 64.397 -13.339 -87.383 1.00 87.12 201 TYR A CA 1
ATOM 1600 C C . TYR A 1 201 ? 64.361 -13.092 -85.879 1.00 87.12 201 TYR A C 1
ATOM 1602 O O . TYR A 1 201 ? 65.393 -12.931 -85.237 1.00 87.12 201 TYR A O 1
ATOM 1610 N N . VAL A 1 202 ? 63.161 -13.055 -85.308 1.00 85.38 202 VAL A N 1
ATOM 1611 C CA . VAL A 1 202 ? 62.936 -12.695 -83.901 1.00 85.38 202 VAL A CA 1
ATOM 1612 C C . VAL A 1 202 ? 62.858 -13.945 -83.025 1.00 85.38 202 VAL A C 1
ATOM 1614 O O . VAL A 1 202 ? 62.021 -14.813 -83.258 1.00 85.38 202 VAL A O 1
ATOM 1617 N N . PHE A 1 203 ? 63.696 -14.016 -81.991 1.00 82.88 203 PHE A N 1
ATOM 1618 C CA . PHE A 1 203 ? 63.698 -15.089 -80.989 1.00 82.88 203 PHE A CA 1
ATOM 1619 C C . PHE A 1 203 ? 62.773 -14.784 -79.806 1.00 82.88 203 PHE A C 1
ATOM 1621 O O . PHE A 1 203 ? 62.146 -15.688 -79.261 1.00 82.88 203 PHE A O 1
ATOM 1628 N N . SER A 1 204 ? 62.686 -13.516 -79.395 1.00 82.44 204 SER A N 1
ATOM 1629 C CA . SER A 1 204 ? 61.802 -13.056 -78.321 1.00 82.44 204 SER A CA 1
ATOM 1630 C C . SER A 1 204 ? 61.312 -11.639 -78.608 1.00 82.44 204 SER A C 1
ATOM 1632 O O . SER A 1 204 ? 62.055 -10.839 -79.173 1.00 82.44 204 SER A O 1
ATOM 1634 N N . ASN A 1 205 ? 60.067 -11.326 -78.237 1.00 83.69 205 ASN A N 1
ATOM 1635 C CA . ASN A 1 205 ? 59.453 -10.003 -78.409 1.00 83.69 205 ASN A CA 1
ATOM 1636 C C . ASN A 1 205 ? 58.426 -9.728 -77.301 1.00 83.69 205 ASN A C 1
ATOM 1638 O O . ASN A 1 205 ? 57.224 -9.592 -77.535 1.00 83.69 205 ASN A O 1
ATOM 1642 N N . ILE A 1 206 ? 58.899 -9.709 -76.060 1.00 80.56 206 ILE A N 1
ATOM 1643 C CA . ILE A 1 206 ? 58.095 -9.388 -74.883 1.00 80.56 206 ILE A CA 1
ATOM 1644 C C . ILE A 1 206 ? 57.504 -7.988 -75.075 1.00 80.56 206 ILE A C 1
ATOM 1646 O O . ILE A 1 206 ? 58.215 -7.031 -75.382 1.00 80.56 206 ILE A O 1
ATOM 1650 N N . GLY A 1 207 ? 56.182 -7.891 -74.940 1.00 78.12 207 GLY A N 1
ATOM 1651 C CA . GLY A 1 207 ? 55.432 -6.651 -75.127 1.00 78.12 207 GLY A CA 1
ATOM 1652 C C . GLY A 1 207 ? 55.302 -6.174 -76.582 1.00 78.12 207 GLY A C 1
ATOM 1653 O O . GLY A 1 207 ? 54.794 -5.076 -76.792 1.00 78.12 207 GLY A O 1
ATOM 1654 N N . ASN A 1 208 ? 55.699 -6.991 -77.571 1.00 87.25 208 ASN A N 1
ATOM 1655 C CA . ASN A 1 208 ? 55.517 -6.745 -79.010 1.00 87.25 208 ASN A CA 1
ATOM 1656 C C . ASN A 1 208 ? 56.017 -5.368 -79.488 1.00 87.25 208 ASN A C 1
ATOM 1658 O O . ASN A 1 208 ? 55.413 -4.740 -80.357 1.00 87.25 208 ASN A O 1
ATOM 1662 N N . ALA A 1 209 ? 57.112 -4.888 -78.902 1.00 83.56 209 ALA A N 1
ATOM 1663 C CA . ALA A 1 209 ? 57.657 -3.563 -79.176 1.00 83.56 209 ALA A CA 1
ATOM 1664 C C . ALA A 1 209 ? 58.569 -3.519 -80.413 1.00 83.56 209 ALA A C 1
ATOM 1666 O O . ALA A 1 209 ? 58.784 -2.439 -80.958 1.00 83.56 209 ALA A O 1
ATOM 1667 N N . TYR A 1 210 ? 59.093 -4.661 -80.874 1.00 85.94 210 TYR A N 1
ATOM 1668 C CA . TYR A 1 210 ? 59.896 -4.757 -82.097 1.00 85.94 210 TYR A CA 1
ATOM 1669 C C . TYR A 1 210 ? 59.060 -5.217 -83.298 1.00 85.94 210 TYR A C 1
ATOM 1671 O O . TYR A 1 210 ? 58.307 -6.187 -83.192 1.00 85.94 210 TYR A O 1
ATOM 1679 N N . ASN A 1 211 ? 59.215 -4.565 -84.453 1.00 89.31 211 ASN A N 1
ATOM 1680 C CA . ASN A 1 211 ? 58.561 -4.958 -85.701 1.00 89.31 211 ASN A CA 1
ATOM 1681 C C . ASN A 1 211 ? 59.580 -5.553 -86.700 1.00 89.31 211 ASN A C 1
ATOM 1683 O O . ASN A 1 211 ? 60.354 -4.799 -87.294 1.00 89.31 211 ASN A O 1
ATOM 1687 N N . PRO A 1 212 ? 59.554 -6.876 -86.964 1.00 88.56 212 PRO A N 1
ATOM 1688 C CA . PRO A 1 212 ? 60.517 -7.536 -87.851 1.00 88.56 212 PRO A CA 1
ATOM 1689 C C . PRO A 1 212 ? 60.359 -7.193 -89.332 1.00 88.56 212 PRO A C 1
ATOM 1691 O O . PRO A 1 212 ? 61.241 -7.516 -90.117 1.00 88.56 212 PRO A O 1
ATOM 1694 N N . ASN A 1 213 ? 59.258 -6.551 -89.732 1.00 91.44 213 ASN A N 1
ATOM 1695 C CA . ASN A 1 213 ? 59.067 -6.121 -91.118 1.00 91.44 213 ASN A CA 1
ATOM 1696 C C . ASN A 1 213 ? 59.742 -4.775 -91.397 1.00 91.44 213 ASN A C 1
ATOM 1698 O O . ASN A 1 213 ? 60.086 -4.483 -92.538 1.00 91.44 213 ASN A O 1
ATOM 1702 N N . THR A 1 214 ? 59.898 -3.938 -90.368 1.00 87.25 214 THR A N 1
ATOM 1703 C CA . THR A 1 214 ? 60.411 -2.568 -90.512 1.00 87.25 214 THR A CA 1
ATOM 1704 C C . THR A 1 214 ? 61.748 -2.347 -89.812 1.00 87.25 214 THR A C 1
ATOM 1706 O O . THR A 1 214 ? 62.436 -1.380 -90.123 1.00 87.25 214 THR A O 1
ATOM 1709 N N . GLY A 1 215 ? 62.127 -3.227 -88.881 1.00 84.25 215 GLY A N 1
ATOM 1710 C CA . GLY A 1 215 ? 63.364 -3.130 -88.110 1.00 84.25 215 GLY A CA 1
ATOM 1711 C C . GLY A 1 215 ? 63.295 -2.172 -86.919 1.00 84.25 215 GLY A C 1
ATOM 1712 O O . GLY A 1 215 ? 64.306 -1.973 -86.252 1.00 84.25 215 GLY A O 1
ATOM 1713 N N . PHE A 1 216 ? 62.130 -1.583 -86.630 1.00 84.94 216 PHE A N 1
ATOM 1714 C CA . PHE A 1 216 ? 61.982 -0.586 -85.570 1.00 84.94 216 PHE A CA 1
ATOM 1715 C C . PHE A 1 216 ? 61.521 -1.190 -84.243 1.00 84.94 216 PHE A C 1
ATOM 1717 O O . PHE A 1 216 ? 60.604 -2.013 -84.201 1.00 84.94 216 PHE A O 1
ATOM 1724 N N . PHE A 1 217 ? 62.116 -0.702 -83.155 1.00 84.94 217 PHE A N 1
ATOM 1725 C CA . PHE A 1 217 ? 61.665 -0.912 -81.784 1.00 84.94 217 PHE A CA 1
ATOM 1726 C C . PHE A 1 217 ? 60.972 0.350 -81.256 1.00 84.94 217 PHE A C 1
ATOM 1728 O O . PHE A 1 217 ? 61.507 1.450 -81.383 1.00 84.94 217 PHE A O 1
ATOM 1735 N N . ILE A 1 218 ? 59.793 0.198 -80.651 1.00 81.75 218 ILE A N 1
ATOM 1736 C CA . ILE A 1 218 ? 59.018 1.294 -80.059 1.00 81.75 218 ILE A CA 1
ATOM 1737 C C . ILE A 1 218 ? 59.002 1.122 -78.540 1.00 81.75 218 ILE A C 1
ATOM 1739 O O . ILE A 1 218 ? 58.312 0.253 -78.005 1.00 81.75 218 ILE A O 1
ATOM 1743 N N . ALA A 1 219 ? 59.742 1.973 -77.831 1.00 73.75 219 ALA A N 1
ATOM 1744 C CA . ALA A 1 219 ? 59.759 1.953 -76.375 1.00 73.75 219 ALA A CA 1
ATOM 1745 C C . ALA A 1 219 ? 58.416 2.465 -75.800 1.00 73.75 219 ALA A C 1
ATOM 1747 O O . ALA A 1 219 ? 57.962 3.547 -76.176 1.00 73.75 219 ALA A O 1
ATOM 1748 N N . PRO A 1 220 ? 57.776 1.742 -74.861 1.00 67.44 220 PRO A N 1
ATOM 1749 C CA . PRO A 1 220 ? 56.486 2.130 -74.289 1.00 67.44 220 PRO A CA 1
ATOM 1750 C C . PRO A 1 220 ? 56.573 3.337 -73.342 1.00 67.44 220 PRO A C 1
ATOM 1752 O O . PRO A 1 220 ? 55.553 3.974 -73.092 1.00 67.44 220 PRO A O 1
ATOM 1755 N N . ARG A 1 221 ? 57.761 3.655 -72.803 1.00 66.12 221 ARG A N 1
ATOM 1756 C CA . ARG A 1 221 ? 58.056 4.873 -72.025 1.00 66.12 221 ARG A CA 1
ATOM 1757 C C . ARG A 1 221 ? 59.494 5.327 -72.288 1.00 66.12 221 ARG A C 1
ATOM 1759 O O . ARG A 1 221 ? 60.355 4.489 -72.538 1.00 66.12 221 ARG A O 1
ATOM 1766 N N . ALA A 1 222 ? 59.744 6.631 -72.184 1.00 59.25 222 ALA A N 1
ATOM 1767 C CA . ALA A 1 222 ? 61.075 7.231 -72.261 1.00 59.25 222 ALA A CA 1
ATOM 1768 C C . ALA A 1 222 ? 61.885 6.891 -70.997 1.00 59.25 222 ALA A C 1
ATOM 1770 O O . ALA A 1 222 ? 61.890 7.642 -70.029 1.00 59.25 222 ALA A O 1
ATOM 1771 N N . ASN A 1 223 ? 62.492 5.709 -70.973 1.00 60.09 223 ASN A N 1
ATOM 1772 C CA . ASN A 1 223 ? 63.362 5.243 -69.898 1.00 60.09 223 ASN A CA 1
ATOM 1773 C C . ASN A 1 223 ? 64.518 4.427 -70.489 1.00 60.09 223 ASN A C 1
ATOM 1775 O O . ASN A 1 223 ? 64.513 4.093 -71.669 1.00 60.09 223 ASN A O 1
ATOM 1779 N N . PHE A 1 224 ? 65.499 4.120 -69.643 1.00 59.75 224 PHE A N 1
ATOM 1780 C CA . PHE A 1 224 ? 66.734 3.409 -69.969 1.00 59.75 224 PHE A CA 1
ATOM 1781 C C . PHE A 1 224 ? 66.514 2.151 -70.834 1.00 59.75 224 PHE A C 1
ATOM 1783 O O . PHE A 1 224 ? 65.837 1.213 -70.409 1.00 59.75 224 PHE A O 1
ATOM 1790 N N . ILE A 1 225 ? 67.119 2.126 -72.025 1.00 65.75 225 ILE A N 1
ATOM 1791 C CA . ILE A 1 225 ? 67.185 0.959 -72.913 1.00 65.75 225 ILE A CA 1
ATOM 1792 C C . ILE A 1 225 ? 68.606 0.400 -72.827 1.00 65.75 225 ILE A C 1
ATOM 1794 O O . ILE A 1 225 ? 69.570 1.142 -72.993 1.00 65.75 225 ILE A O 1
ATOM 1798 N N . GLN A 1 226 ? 68.738 -0.903 -72.570 1.00 68.38 226 GLN A N 1
ATOM 1799 C CA . GLN A 1 226 ? 70.016 -1.604 -72.677 1.00 68.38 226 GLN A CA 1
ATOM 1800 C C . GLN A 1 226 ? 70.059 -2.357 -74.006 1.00 68.38 226 GLN A C 1
ATOM 1802 O O . GLN A 1 226 ? 69.259 -3.265 -74.227 1.00 68.38 226 GLN A O 1
ATOM 1807 N N . GLU A 1 227 ? 71.002 -1.994 -74.870 1.00 70.38 227 GLU A N 1
ATOM 1808 C CA . GLU A 1 227 ? 71.232 -2.654 -76.153 1.00 70.38 227 GLU A CA 1
ATOM 1809 C C . GLU A 1 227 ? 72.544 -3.449 -76.110 1.00 70.38 227 GLU A C 1
ATOM 1811 O O . GLU A 1 227 ? 73.569 -2.962 -75.633 1.00 70.38 227 GLU A O 1
ATOM 1816 N N . CYS A 1 228 ? 72.507 -4.692 -76.591 1.00 63.75 228 CYS A N 1
ATOM 1817 C CA . CYS A 1 228 ? 73.674 -5.564 -76.701 1.00 63.75 228 CYS A CA 1
ATOM 1818 C C . CYS A 1 228 ? 73.720 -6.139 -78.118 1.00 63.75 228 CYS A C 1
ATOM 1820 O O . CYS A 1 228 ? 72.912 -7.000 -78.459 1.00 63.75 228 CYS A O 1
ATOM 1822 N N . ASN A 1 229 ? 74.686 -5.699 -78.924 1.00 70.19 229 ASN A N 1
ATOM 1823 C CA . ASN A 1 229 ? 74.874 -6.175 -80.292 1.00 70.19 229 ASN A CA 1
ATOM 1824 C C . ASN A 1 229 ? 76.098 -7.094 -80.392 1.00 70.19 229 ASN A C 1
ATOM 1826 O O . ASN A 1 229 ? 77.176 -6.765 -79.898 1.00 70.19 229 ASN A O 1
ATOM 1830 N N . LEU A 1 230 ? 75.943 -8.241 -81.060 1.00 58.00 230 LEU A N 1
ATOM 1831 C CA . LEU A 1 230 ? 77.044 -9.145 -81.400 1.00 58.00 230 LEU A CA 1
ATOM 1832 C C . LEU A 1 230 ? 77.196 -9.198 -82.925 1.00 58.00 230 LEU A C 1
ATOM 1834 O O . LEU A 1 230 ? 76.294 -9.653 -83.624 1.00 58.00 230 LEU A O 1
ATOM 1838 N N . SER A 1 231 ? 78.345 -8.757 -83.443 1.00 57.78 231 SER A N 1
ATOM 1839 C CA . SER A 1 231 ? 78.695 -8.857 -84.866 1.00 57.78 231 SER A CA 1
ATOM 1840 C C . SER A 1 231 ? 79.933 -9.737 -85.046 1.00 57.78 231 SER A C 1
ATOM 1842 O O . SER A 1 231 ? 80.975 -9.497 -84.436 1.00 57.78 231 SER A O 1
ATOM 1844 N N . ALA A 1 232 ? 79.838 -10.760 -85.901 1.00 53.94 232 ALA A N 1
ATOM 1845 C CA . ALA A 1 232 ? 80.865 -11.791 -86.097 1.00 53.94 232 ALA A CA 1
ATOM 1846 C C . ALA A 1 232 ? 82.094 -11.334 -86.920 1.00 53.94 232 ALA A C 1
ATOM 1848 O O . ALA A 1 232 ? 82.780 -12.148 -87.532 1.00 53.94 232 ALA A O 1
ATOM 1849 N N . SER A 1 233 ? 82.408 -10.038 -86.953 1.00 45.28 233 SER A N 1
ATOM 1850 C CA . SER A 1 233 ? 83.668 -9.542 -87.536 1.00 45.28 233 SER A CA 1
ATOM 1851 C C . SER A 1 233 ? 84.345 -8.422 -86.741 1.00 45.28 233 SER A C 1
ATOM 1853 O O . SER A 1 233 ? 85.417 -7.980 -87.137 1.00 45.28 233 SER A O 1
ATOM 1855 N N . SER A 1 234 ? 83.786 -7.993 -85.605 1.00 34.00 234 SER A N 1
ATOM 1856 C CA . SER A 1 234 ? 84.427 -7.137 -84.592 1.00 34.00 234 SER A CA 1
ATOM 1857 C C . SER A 1 234 ? 83.503 -7.076 -83.375 1.00 34.00 234 SER A C 1
ATOM 1859 O O . SER A 1 234 ? 82.336 -6.714 -83.516 1.00 34.00 234 SER A O 1
ATOM 1861 N N . VAL A 1 235 ? 83.995 -7.426 -82.181 1.00 30.69 235 VAL A N 1
ATOM 1862 C CA . VAL A 1 235 ? 83.241 -7.216 -80.935 1.00 30.69 235 VAL A CA 1
ATOM 1863 C C . VAL A 1 235 ? 83.261 -5.719 -80.635 1.00 30.69 235 VAL A C 1
ATOM 1865 O O . VAL A 1 235 ? 84.206 -5.213 -80.041 1.00 30.69 235 VAL A O 1
ATOM 1868 N N . ILE A 1 236 ? 82.233 -5.004 -81.085 1.00 31.28 236 ILE A N 1
ATOM 1869 C CA . ILE A 1 236 ? 81.947 -3.639 -80.647 1.00 31.28 236 ILE A CA 1
ATOM 1870 C C . ILE A 1 236 ? 80.704 -3.727 -79.766 1.00 31.28 236 ILE A C 1
ATOM 1872 O O . ILE A 1 236 ? 79.584 -3.827 -80.263 1.00 31.28 236 ILE A O 1
ATOM 1876 N N . ILE A 1 237 ? 80.911 -3.728 -78.449 1.00 31.55 237 ILE A N 1
ATOM 1877 C CA . ILE A 1 237 ? 79.836 -3.508 -77.480 1.00 31.55 237 ILE A CA 1
ATOM 1878 C C . ILE A 1 237 ? 79.633 -1.990 -77.418 1.00 31.55 237 ILE A C 1
ATOM 1880 O O . ILE A 1 237 ? 80.254 -1.314 -76.603 1.00 31.55 237 ILE A O 1
ATOM 1884 N N . ASN A 1 238 ? 78.812 -1.444 -78.315 1.00 31.77 238 ASN A N 1
ATOM 1885 C CA . ASN A 1 238 ? 78.336 -0.070 -78.170 1.00 31.77 238 ASN A CA 1
ATOM 1886 C C . ASN A 1 238 ? 77.146 -0.085 -77.213 1.00 31.77 238 ASN A C 1
ATOM 1888 O O . ASN A 1 238 ? 76.059 -0.530 -77.572 1.00 31.77 238 ASN A O 1
ATOM 1892 N N . VAL A 1 239 ? 77.381 0.364 -75.980 1.00 32.44 239 VAL A N 1
ATOM 1893 C CA . VAL A 1 239 ? 76.316 0.716 -75.038 1.00 32.44 239 VAL A CA 1
ATOM 1894 C C . VAL A 1 239 ? 76.027 2.198 -75.244 1.00 32.44 239 VAL A C 1
ATOM 1896 O O . VAL A 1 239 ? 76.629 3.041 -74.581 1.00 32.44 239 VAL A O 1
ATOM 1899 N N . ASP A 1 240 ? 75.141 2.523 -76.183 1.00 33.06 240 ASP A N 1
ATOM 1900 C CA . ASP A 1 240 ? 74.656 3.895 -76.323 1.00 33.06 240 ASP A CA 1
ATOM 1901 C C . ASP A 1 240 ? 73.519 4.135 -75.327 1.00 33.06 240 ASP A C 1
ATOM 1903 O O . ASP A 1 240 ? 72.401 3.634 -75.447 1.00 33.06 240 ASP A O 1
ATOM 1907 N N . LEU A 1 241 ? 73.841 4.910 -74.294 1.00 33.69 241 LEU A N 1
ATOM 1908 C CA . LEU A 1 241 ? 72.889 5.424 -73.322 1.00 33.69 241 LEU A CA 1
ATOM 1909 C C . LEU A 1 241 ? 72.082 6.556 -73.959 1.00 33.69 241 LEU A C 1
ATOM 1911 O O . LEU A 1 241 ? 72.502 7.713 -73.946 1.00 33.69 241 LEU A O 1
ATOM 1915 N N . VAL A 1 242 ? 70.904 6.241 -74.496 1.00 38.47 242 VAL A N 1
ATOM 1916 C CA . VAL A 1 242 ? 69.964 7.275 -74.948 1.00 38.47 242 VAL A CA 1
ATOM 1917 C C . VAL A 1 242 ? 69.183 7.798 -73.738 1.00 38.47 242 VAL A C 1
ATOM 1919 O O . VAL A 1 242 ? 68.262 7.149 -73.242 1.00 38.47 242 VAL A O 1
ATOM 1922 N N . TYR A 1 243 ? 69.569 8.977 -73.247 1.00 32.16 243 TYR A N 1
ATOM 1923 C CA . TYR A 1 243 ? 68.801 9.739 -72.258 1.00 32.16 243 TYR A CA 1
ATOM 1924 C C . TYR A 1 243 ? 67.703 10.565 -72.950 1.00 32.16 243 TYR A C 1
ATOM 1926 O O . TYR A 1 243 ? 67.966 11.155 -74.000 1.00 32.16 243 TYR A O 1
ATOM 1934 N N . PRO A 1 244 ? 66.486 10.652 -72.384 1.00 43.59 244 PRO A N 1
ATOM 1935 C CA . PRO A 1 244 ? 65.437 11.500 -72.938 1.00 43.59 244 PRO A CA 1
ATOM 1936 C C . PRO A 1 244 ? 65.660 12.988 -72.617 1.00 43.59 244 PRO A C 1
ATOM 1938 O O . PRO A 1 244 ? 66.161 13.329 -71.544 1.00 43.59 244 PRO A O 1
ATOM 1941 N N . SER A 1 245 ? 65.279 13.848 -73.569 1.00 38.16 245 SER A N 1
ATOM 1942 C CA . SER A 1 245 ? 65.077 15.300 -73.396 1.00 38.16 245 SER A CA 1
ATOM 1943 C C . SER A 1 245 ? 63.711 15.602 -72.789 1.00 38.16 245 SER A C 1
ATOM 1945 O O . SER A 1 245 ? 62.770 14.828 -73.083 1.00 38.16 245 SER A O 1
#

Sequence (245 aa):
MSVSLAEQRVETRHLQRENEAQAAKLRELELQKTEMDTLKLQQQAQTAKLELQKTELEKQKTELEKQKIEGEKQ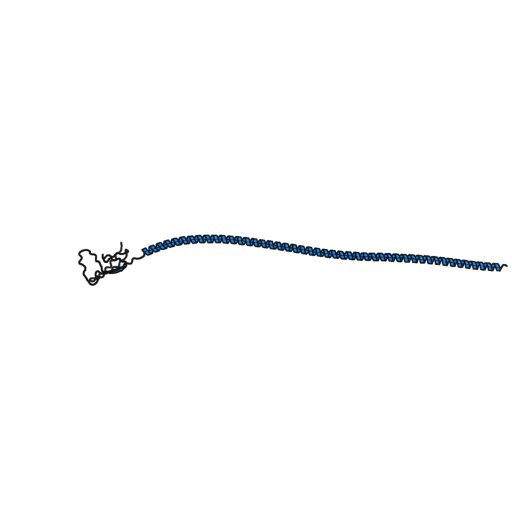KTELEKQKIEGEKQKTELEKQKIEGEKQKIEGEKQKTELEKQKIEGEKQKTELEKQKTEGDKLKQQLQVQAAEMITLKARSNVTENQVGALKRDGEVKQVAFSASLLASGSGTIGPFNTQTNLVFAYVFSNIGNAYNPNTGFFIAPRANFIQECNLSASSVIINVDLVYPS